Protein AF-A0A378XI48-F1 (afdb_monomer_lite)

Secondary structure (DSSP, 8-state):
-EEEEEE---TT-EETTEE-HHHHHHHHHHHHHHHHHHT--EEEEE--S-HHHHHTTHHHHHTTTEEE--S--S-GGGTEEEEE-TTS-EEEEEE------HHHH-PPPTT--HHHHHHHHHHHHHHHHHHHHHHHHHHHHTSSS---EEEEEES-BTT----TT-----SSTTS---B-GGGS-TT-SEEEEES-SS-EEGGG-TTEEE---SS--SGGGTTPPPEEEEEEE-GGGPEEEEEEEPP-SS------SSHHHHHHHHHHHHHHHTT-

pLDDT: mean 86.2, std 11.13, range [37.69, 97.94]

InterPro domains:
  IPR004593 Nuclease SbcCD subunit D [TIGR00619] (42-227)
  IPR029052 Metallo-dependent phosphatase-like [G3DSA:3.60.21.10] (1-43)
  IPR029052 Metallo-dependent phosphatase-like [G3DSA:3.60.21.10] (44-249)
  IPR029052 Metallo-dependent phosphatase-like [SSF56300] (1-265)
  IPR050535 DNA Repair and Maintenance Complex Component [PTHR30337] (42-270)

Radius of gyration: 20.3 Å; chains: 1; bounding box: 54×43×57 Å

Sequence (276 aa):
MKLLHTSDWHLGRSLYGKKQDEEHRKFLQWLLQTIKEQKIEVVVAGNHDSPSFINAPQVLLAALNVYVVGQSSGCVEDEVLQSKNAQNEVALIVCAVPYLRDRDIREAQVNESVEEKAKSMLQGIEHHYERIAAYAEHLNQQLPFPVPVIATGHLFAAGGTLLADDGVRDLYVGSLAHVSASIFPATFNYVALGHLHVPQKAAKLAHIRYCGLLIPIGFGEETQQKMVCIIEFEAEHQPIITEWPIPCFQKLARIRGNWDEMEEGLCNLKNKKAKV

Organism: NCBI:txid90244

Foldseek 3Di:
DKEWFDEDAVQQAAAVPHTCNVVSVVLVVVVVVCCVVVVHQAYEYADDDDQCVFVVCQVVCVVSNYHAGAEDPLDLVVQWDFDADPVRAGAEIEREEYEYDLVSQDDDDPPDDPQNSLVSVLVSLLVSLVVNLVVNVVVQVPHPHGHAYAYEYEDAAPPADAFVFQPQDPPDPPPRDRHHPVSHDPSHLAYRYERHQAWDAGVPDPRYTDQHYQARNGLRCQPPFHWMWMWDADPVRHIDTDTGTHDHPDHHDDFDDPPVSNVVVVVVVVVVVVVD

Structure (mmCIF, N/CA/C/O backbone):
data_AF-A0A378XI48-F1
#
_entry.id   AF-A0A378XI48-F1
#
loop_
_atom_site.group_PDB
_atom_site.id
_atom_site.type_symbol
_atom_site.label_atom_id
_atom_site.label_alt_id
_atom_site.label_comp_id
_atom_site.label_asym_id
_atom_site.label_entity_id
_atom_site.label_seq_id
_atom_site.pdbx_PDB_ins_code
_atom_site.Cartn_x
_atom_site.Cartn_y
_atom_site.Cartn_z
_atom_site.occupancy
_atom_site.B_iso_or_equiv
_atom_site.auth_seq_id
_atom_site.auth_comp_id
_atom_site.auth_asym_id
_atom_site.auth_atom_id
_atom_site.pdbx_PDB_model_num
ATOM 1 N N . M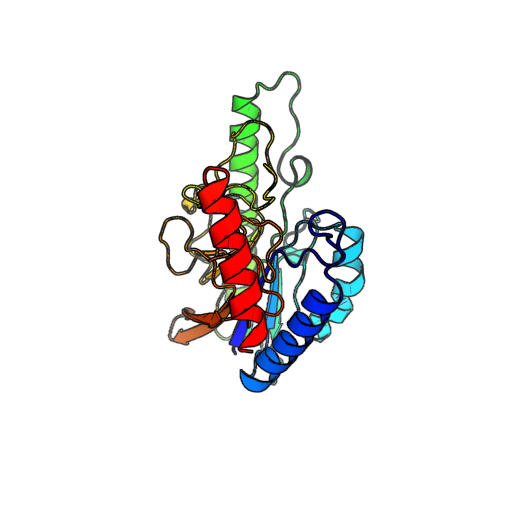ET A 1 1 ? -15.037 -9.021 5.809 1.00 86.81 1 MET A N 1
ATOM 2 C CA . MET A 1 1 ? -14.482 -7.865 5.082 1.00 86.81 1 MET A CA 1
ATOM 3 C C . MET A 1 1 ? -13.168 -8.276 4.438 1.00 86.81 1 MET A C 1
ATOM 5 O O . MET A 1 1 ? -12.373 -8.939 5.096 1.00 86.81 1 MET A O 1
ATOM 9 N N . LYS A 1 2 ? -12.952 -7.900 3.175 1.00 92.50 2 LYS A N 1
ATOM 10 C CA . LYS A 1 2 ? -11.679 -8.078 2.466 1.00 92.50 2 LYS A CA 1
ATOM 11 C C . LYS A 1 2 ? -11.096 -6.725 2.102 1.00 92.50 2 LYS A C 1
ATOM 13 O O . LYS A 1 2 ? -11.820 -5.860 1.605 1.00 92.50 2 LYS A O 1
ATOM 18 N N . LEU A 1 3 ? -9.796 -6.581 2.306 1.00 93.56 3 LEU A N 1
ATOM 19 C CA . LEU A 1 3 ? -9.050 -5.381 1.973 1.00 93.56 3 LEU A CA 1
ATOM 20 C C . LEU A 1 3 ? -8.115 -5.660 0.804 1.00 93.56 3 LEU A C 1
ATOM 22 O O . LEU A 1 3 ? -7.570 -6.757 0.690 1.00 93.56 3 LEU A O 1
ATOM 26 N N . LEU A 1 4 ? -7.886 -4.655 -0.031 1.00 94.25 4 LEU A N 1
ATOM 27 C CA . LEU A 1 4 ? -6.857 -4.680 -1.059 1.00 94.25 4 LEU A CA 1
ATOM 28 C C . LEU A 1 4 ? -5.827 -3.596 -0.759 1.00 94.25 4 LEU A C 1
ATOM 30 O O . LEU A 1 4 ? -6.142 -2.406 -0.735 1.00 94.25 4 LEU A O 1
ATOM 34 N N . HIS A 1 5 ? -4.587 -4.029 -0.556 1.00 93.25 5 HIS A N 1
ATOM 35 C CA . HIS A 1 5 ? -3.429 -3.163 -0.409 1.00 93.25 5 HIS A CA 1
ATOM 36 C C . HIS A 1 5 ? -2.669 -3.094 -1.738 1.00 93.25 5 HIS A C 1
ATOM 38 O O . HIS A 1 5 ? -2.198 -4.105 -2.272 1.00 93.25 5 HIS A O 1
ATOM 44 N N . THR A 1 6 ? -2.557 -1.870 -2.247 1.00 90.25 6 THR A N 1
ATOM 45 C CA . THR A 1 6 ? -1.783 -1.490 -3.426 1.00 90.25 6 THR A CA 1
ATOM 46 C C . THR A 1 6 ? -1.068 -0.155 -3.166 1.00 90.25 6 THR A C 1
ATOM 48 O O . THR A 1 6 ? -1.511 0.633 -2.336 1.00 90.25 6 THR A O 1
ATOM 51 N N . SER A 1 7 ? 0.039 0.130 -3.845 1.00 86.38 7 SER A N 1
ATOM 52 C CA . SER A 1 7 ? 0.780 1.387 -3.713 1.00 86.38 7 SER A CA 1
ATOM 53 C C . SER A 1 7 ? 1.526 1.699 -5.007 1.00 86.38 7 SER A C 1
ATOM 55 O O . SER A 1 7 ? 1.495 0.913 -5.955 1.00 86.38 7 SER A O 1
ATOM 57 N N . ASP A 1 8 ? 2.160 2.874 -5.061 1.00 83.31 8 ASP A N 1
ATOM 58 C CA . ASP A 1 8 ? 3.141 3.213 -6.101 1.00 83.31 8 ASP A CA 1
ATOM 59 C C . ASP A 1 8 ? 2.578 3.117 -7.533 1.00 83.31 8 ASP A C 1
ATOM 61 O O . ASP A 1 8 ? 3.180 2.553 -8.445 1.00 83.31 8 ASP A O 1
ATOM 65 N N . TRP A 1 9 ? 1.379 3.665 -7.758 1.00 85.31 9 TRP A N 1
ATOM 66 C CA . TRP A 1 9 ? 0.704 3.542 -9.056 1.00 85.31 9 TRP A CA 1
ATOM 67 C C . TRP A 1 9 ? 1.441 4.280 -10.175 1.00 85.31 9 TRP A C 1
ATOM 69 O O . TRP A 1 9 ? 1.391 3.840 -11.319 1.00 85.31 9 TRP A O 1
ATOM 79 N N . HIS A 1 10 ? 2.098 5.402 -9.853 1.00 81.69 10 HIS A N 1
ATOM 80 C CA . HIS A 1 10 ? 2.844 6.239 -10.799 1.00 81.69 10 HIS A CA 1
ATOM 81 C C . HIS A 1 10 ? 2.073 6.563 -12.091 1.00 81.69 10 HIS A C 1
ATOM 83 O O . HIS A 1 10 ? 2.642 6.582 -13.189 1.00 81.69 10 HIS A O 1
ATOM 89 N N . LEU A 1 11 ? 0.776 6.858 -11.957 1.00 83.19 11 LEU A N 1
ATOM 90 C CA . LEU A 1 11 ? -0.079 7.192 -13.093 1.00 83.19 11 LEU A CA 1
ATOM 91 C C . LEU A 1 11 ? 0.527 8.347 -13.904 1.00 83.19 11 LEU A C 1
ATOM 93 O O . LEU A 1 11 ? 0.954 9.364 -13.360 1.00 83.19 11 LEU A O 1
ATOM 97 N N . GLY A 1 12 ? 0.565 8.184 -15.226 1.00 82.56 12 GLY A N 1
ATOM 98 C CA . GLY A 1 12 ? 1.138 9.172 -16.145 1.00 82.56 12 GLY A CA 1
ATOM 99 C C . GLY A 1 12 ? 2.669 9.146 -16.256 1.00 82.56 12 GLY A C 1
ATOM 100 O O . GLY A 1 12 ? 3.233 9.902 -17.054 1.00 82.56 12 GLY A O 1
ATOM 101 N N . ARG A 1 13 ? 3.369 8.268 -15.523 1.00 83.06 13 ARG A N 1
ATOM 102 C CA . ARG A 1 13 ? 4.814 8.075 -15.701 1.00 83.06 13 ARG A CA 1
ATOM 103 C C . ARG A 1 13 ? 5.120 7.492 -17.081 1.00 83.06 13 ARG A C 1
ATOM 105 O O . ARG A 1 13 ? 4.428 6.612 -17.588 1.00 83.06 13 ARG A O 1
ATOM 112 N N . SER A 1 14 ? 6.207 7.976 -17.677 1.00 86.12 14 SER A N 1
ATOM 113 C CA . SER A 1 14 ? 6.755 7.443 -18.926 1.00 86.12 14 SER A CA 1
ATOM 114 C C . SER A 1 14 ? 7.948 6.521 -18.659 1.00 86.12 14 SER A C 1
ATOM 116 O O . SER A 1 14 ? 8.759 6.797 -17.776 1.00 86.12 14 SER A O 1
ATOM 118 N N . LEU A 1 15 ? 8.081 5.461 -19.456 1.00 88.75 15 LEU A N 1
ATOM 119 C CA . LEU A 1 15 ? 9.223 4.546 -19.487 1.00 88.75 15 LEU A CA 1
ATOM 120 C C . LEU A 1 15 ? 10.119 4.916 -20.677 1.00 88.75 15 LEU A C 1
ATOM 122 O O . LEU A 1 15 ? 9.730 4.716 -21.825 1.00 88.75 15 LEU A O 1
ATOM 126 N N . TYR A 1 16 ? 11.285 5.520 -20.422 1.00 88.00 16 TYR A N 1
ATOM 127 C CA . TYR A 1 16 ? 12.216 6.024 -21.456 1.00 88.00 16 TYR A CA 1
ATOM 128 C C . TYR A 1 16 ? 11.525 6.836 -22.571 1.00 88.00 16 TYR A C 1
ATOM 130 O O . TYR A 1 16 ? 11.715 6.602 -23.764 1.00 88.00 16 TYR A O 1
ATOM 138 N N . GLY A 1 17 ? 10.664 7.779 -22.177 1.00 88.81 17 GLY A N 1
ATOM 139 C CA . GLY A 1 17 ? 9.921 8.643 -23.104 1.00 88.81 17 GLY A CA 1
ATOM 140 C C . GLY A 1 17 ? 8.696 7.995 -23.763 1.00 88.81 17 GLY A C 1
ATOM 141 O O . GLY A 1 17 ? 7.996 8.662 -24.524 1.00 88.81 17 GLY A O 1
ATOM 142 N N . LYS A 1 18 ? 8.391 6.724 -23.473 1.00 90.44 18 LYS A N 1
ATOM 143 C CA . LYS A 1 18 ? 7.137 6.074 -23.874 1.00 90.44 18 LYS A CA 1
ATOM 144 C C . LYS A 1 18 ? 6.097 6.216 -22.771 1.00 90.44 18 LYS A C 1
ATOM 146 O O . LYS A 1 18 ? 6.354 5.849 -21.628 1.00 90.44 18 LYS A O 1
ATOM 151 N N . LYS A 1 19 ? 4.922 6.739 -23.119 1.00 92.00 19 LYS A N 1
ATOM 152 C CA . LYS A 1 19 ? 3.770 6.756 -22.213 1.00 92.00 19 LYS A CA 1
ATOM 153 C C . LYS A 1 19 ? 3.314 5.329 -21.918 1.00 92.00 19 LYS A C 1
ATOM 155 O O . LYS A 1 19 ? 3.388 4.487 -22.809 1.00 92.00 19 LYS A O 1
ATOM 160 N N . GLN A 1 20 ? 2.817 5.105 -20.705 1.00 90.88 20 GLN A N 1
ATOM 161 C CA . GLN A 1 20 ? 2.287 3.814 -20.251 1.00 90.88 20 GLN A CA 1
ATOM 162 C C . GLN A 1 20 ? 0.759 3.850 -20.047 1.00 90.88 20 GLN A C 1
ATOM 164 O O . GLN A 1 20 ? 0.212 3.181 -19.173 1.00 90.88 20 GLN A O 1
ATOM 169 N N . ASP A 1 21 ? 0.051 4.722 -20.771 1.00 91.38 21 ASP A N 1
ATOM 170 C CA . ASP A 1 21 ? -1.375 4.996 -20.532 1.00 91.38 21 ASP A CA 1
ATOM 171 C C . ASP A 1 21 ? -2.244 3.742 -20.756 1.00 91.38 21 ASP A C 1
ATOM 173 O O . ASP A 1 21 ? -3.188 3.489 -20.007 1.00 91.38 21 ASP A O 1
ATOM 177 N N . GLU A 1 22 ? -1.899 2.917 -21.750 1.00 92.62 22 GLU A N 1
ATOM 178 C CA . GLU A 1 22 ? -2.622 1.680 -22.063 1.00 92.62 22 GLU A CA 1
ATOM 179 C C . GLU A 1 22 ? -2.381 0.581 -21.023 1.00 92.62 22 GLU A C 1
ATOM 181 O O . GLU A 1 22 ? -3.310 -0.140 -20.655 1.00 92.62 22 GLU A O 1
ATOM 186 N N . GLU A 1 23 ? -1.155 0.458 -20.519 1.00 92.31 23 GLU A N 1
ATOM 187 C CA . GLU A 1 23 ? -0.789 -0.448 -19.435 1.00 92.31 23 GLU A CA 1
ATOM 188 C C . GLU A 1 23 ? -1.532 -0.077 -18.151 1.00 92.31 23 GLU A C 1
ATOM 190 O O . GLU A 1 23 ? -2.165 -0.944 -17.546 1.00 92.31 23 GLU A O 1
ATOM 195 N N . HIS A 1 24 ? -1.549 1.210 -17.788 1.00 91.12 24 HIS A N 1
ATOM 196 C CA . HIS A 1 24 ? -2.337 1.708 -16.660 1.00 91.12 24 HIS A CA 1
ATOM 197 C C . HIS A 1 24 ? -3.831 1.428 -16.845 1.00 91.12 24 HIS A C 1
ATOM 199 O O . HIS A 1 24 ? -4.487 0.953 -15.921 1.00 91.12 24 HIS A O 1
ATOM 205 N N . ARG A 1 25 ? -4.388 1.674 -18.038 1.00 93.38 25 ARG A N 1
ATOM 206 C CA . ARG A 1 25 ? -5.808 1.417 -18.320 1.00 93.38 25 ARG A CA 1
ATOM 207 C C . ARG A 1 25 ? -6.159 -0.062 -18.147 1.00 93.38 25 ARG A C 1
ATOM 209 O O . ARG A 1 25 ? -7.164 -0.375 -17.510 1.00 93.38 25 ARG A O 1
ATOM 216 N N . LYS A 1 26 ? -5.345 -0.971 -18.695 1.00 94.38 26 LYS A N 1
ATOM 217 C CA . LYS A 1 26 ? -5.533 -2.423 -18.540 1.00 94.38 26 LYS A CA 1
ATOM 218 C C . LYS A 1 26 ? -5.399 -2.854 -17.081 1.00 94.38 26 LYS A C 1
ATOM 220 O O . LYS A 1 26 ? -6.219 -3.639 -16.610 1.00 94.38 26 LYS A O 1
ATOM 225 N N . PHE A 1 27 ? -4.425 -2.298 -16.361 1.00 92.75 27 PHE A N 1
ATOM 226 C CA . PHE A 1 27 ? -4.263 -2.532 -14.931 1.00 92.75 27 PHE A CA 1
ATOM 227 C C . PHE A 1 27 ? -5.500 -2.097 -14.139 1.00 92.75 27 PHE A C 1
ATOM 229 O O . PHE A 1 27 ? -6.042 -2.898 -13.387 1.00 92.75 27 PHE A O 1
ATOM 236 N N . LEU A 1 28 ? -5.999 -0.875 -14.337 1.00 92.44 28 LEU A N 1
ATOM 237 C CA . LEU A 1 28 ? -7.169 -0.366 -13.615 1.00 92.44 28 LEU A CA 1
ATOM 238 C C . LEU A 1 28 ? -8.436 -1.176 -13.927 1.00 92.44 28 LEU A C 1
ATOM 240 O O . LEU A 1 28 ? -9.245 -1.425 -13.035 1.00 92.44 28 LEU A O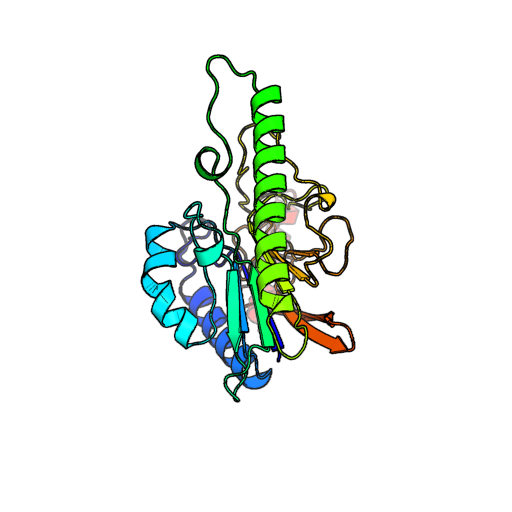 1
ATOM 244 N N . GLN A 1 29 ? -8.596 -1.639 -15.172 1.00 95.12 29 GLN A N 1
ATOM 245 C CA . GLN A 1 29 ? -9.677 -2.559 -15.546 1.00 95.12 29 GLN A CA 1
ATOM 246 C C . GLN A 1 29 ? -9.562 -3.899 -14.813 1.00 95.12 29 GLN A C 1
ATOM 248 O O . GLN A 1 29 ? -10.551 -4.386 -14.265 1.00 95.12 29 GLN A O 1
ATOM 253 N N . TRP A 1 30 ? -8.360 -4.475 -14.767 1.00 95.75 30 TRP A N 1
ATOM 254 C CA . TRP A 1 30 ? -8.099 -5.701 -14.020 1.00 95.75 30 TRP A CA 1
ATOM 255 C C . TRP A 1 30 ? -8.307 -5.518 -12.511 1.00 95.75 30 TRP A C 1
ATOM 257 O O . TRP A 1 30 ? -8.892 -6.389 -11.870 1.00 95.75 30 TRP A O 1
ATOM 267 N N . LEU A 1 31 ? -7.883 -4.386 -11.945 1.00 93.31 31 LEU A N 1
ATOM 268 C CA . LEU A 1 31 ? -8.040 -4.078 -10.527 1.00 93.31 31 LEU A CA 1
ATOM 269 C C . LEU A 1 31 ? -9.522 -3.974 -10.169 1.00 93.31 31 LEU A C 1
ATOM 271 O O . LEU A 1 31 ? -9.963 -4.589 -9.204 1.00 93.31 31 LEU A O 1
ATOM 275 N N . LEU A 1 32 ? -10.310 -3.262 -10.980 1.00 93.38 32 LEU A N 1
ATOM 276 C CA . LEU A 1 32 ? -11.759 -3.172 -10.809 1.00 93.38 32 LEU A CA 1
ATOM 277 C C . LEU A 1 32 ? -12.424 -4.552 -10.869 1.00 93.38 32 LEU A C 1
ATOM 279 O O . LEU A 1 32 ? -13.302 -4.848 -10.059 1.00 93.38 32 LEU A O 1
ATOM 283 N N . GLN A 1 33 ? -12.018 -5.392 -11.824 1.00 96.00 33 GLN A N 1
ATOM 284 C CA . GLN A 1 33 ? -12.540 -6.750 -11.938 1.00 96.00 33 GLN A CA 1
ATOM 285 C C . GLN A 1 33 ? -12.164 -7.590 -10.713 1.00 96.00 33 GLN A C 1
ATOM 287 O O . GLN A 1 33 ? -13.030 -8.235 -10.131 1.00 96.00 33 GLN A O 1
ATOM 292 N N . THR A 1 34 ? -10.913 -7.498 -10.258 1.00 95.12 34 THR A N 1
ATOM 293 C CA . THR A 1 34 ? -10.417 -8.173 -9.053 1.00 95.12 34 THR A CA 1
ATOM 294 C C . THR A 1 34 ? -11.193 -7.735 -7.813 1.00 95.12 34 THR A C 1
ATOM 296 O O . THR A 1 34 ? -11.643 -8.584 -7.052 1.00 95.12 34 THR A O 1
ATOM 299 N N . ILE A 1 35 ? -11.423 -6.430 -7.630 1.00 93.94 35 ILE A N 1
ATOM 300 C CA . ILE A 1 35 ? -12.224 -5.880 -6.524 1.00 93.94 35 ILE A CA 1
ATOM 301 C C . ILE A 1 35 ? -13.624 -6.504 -6.508 1.00 93.94 35 ILE A C 1
ATOM 303 O O . ILE A 1 35 ? -14.091 -6.945 -5.458 1.00 93.94 35 ILE A O 1
ATOM 307 N N . LYS A 1 36 ? -14.276 -6.599 -7.673 1.00 93.50 36 LYS A N 1
ATOM 308 C CA . LYS A 1 36 ? -15.615 -7.191 -7.805 1.00 93.50 36 LYS A CA 1
ATOM 309 C C . LYS A 1 36 ? -15.622 -8.696 -7.544 1.00 93.50 36 LYS A C 1
ATOM 311 O O . LYS A 1 36 ? -16.437 -9.173 -6.760 1.00 93.50 36 LYS A O 1
ATOM 316 N N . GLU A 1 37 ? -14.731 -9.442 -8.191 1.00 95.12 37 GLU A N 1
ATOM 317 C CA . GLU A 1 37 ? -14.663 -10.906 -8.099 1.00 95.12 37 GLU A CA 1
ATOM 318 C C . GLU A 1 37 ? -14.272 -11.373 -6.699 1.00 95.12 37 GLU A C 1
ATOM 320 O O . GLU A 1 37 ? -14.872 -12.303 -6.158 1.00 95.12 37 GLU A O 1
ATOM 325 N N . GLN A 1 38 ? -13.298 -10.694 -6.093 1.00 95.06 38 GLN A N 1
ATOM 326 C CA . GLN A 1 38 ? -12.814 -11.011 -4.756 1.00 95.06 38 GLN A CA 1
ATOM 327 C C . GLN A 1 38 ? -13.688 -10.413 -3.655 1.00 95.06 38 GLN A C 1
ATOM 329 O O . GLN A 1 38 ? -13.468 -10.751 -2.496 1.00 95.06 38 GLN A O 1
ATOM 334 N N . LYS A 1 39 ? -14.703 -9.603 -4.000 1.00 92.06 39 LYS A N 1
ATOM 335 C CA . LYS A 1 39 ? -15.607 -8.920 -3.059 1.00 92.06 39 LYS A CA 1
ATOM 336 C C . LYS A 1 39 ? -14.835 -8.063 -2.051 1.00 92.06 39 LYS A C 1
ATOM 338 O O . LYS A 1 39 ? -15.028 -8.174 -0.843 1.00 92.06 39 LYS A O 1
ATOM 343 N N . ILE A 1 40 ? -13.912 -7.253 -2.566 1.00 92.31 40 ILE A N 1
ATOM 344 C CA . ILE A 1 40 ? -13.133 -6.309 -1.765 1.00 92.31 40 ILE A CA 1
ATOM 345 C C . ILE A 1 40 ? -14.049 -5.171 -1.317 1.00 92.31 40 ILE A C 1
ATOM 347 O O . ILE A 1 40 ? -14.746 -4.571 -2.134 1.00 92.31 40 ILE A O 1
ATOM 351 N N . GLU A 1 41 ? -14.021 -4.875 -0.023 1.00 87.69 41 GLU A N 1
ATOM 352 C CA . GLU A 1 41 ? -14.814 -3.809 0.595 1.00 87.69 41 GLU A CA 1
ATOM 353 C C . GLU A 1 41 ? -13.981 -2.557 0.864 1.00 87.69 41 GLU A C 1
ATOM 355 O O . GLU A 1 41 ? -14.553 -1.478 0.917 1.00 87.69 41 GLU A O 1
ATOM 360 N N . VAL A 1 42 ? -12.657 -2.692 1.018 1.00 85.56 42 VAL A N 1
ATOM 361 C CA . VAL A 1 42 ? -11.754 -1.589 1.371 1.00 85.56 42 VAL A CA 1
ATOM 362 C C . VAL A 1 42 ? -10.520 -1.590 0.474 1.00 85.56 42 VAL A C 1
ATOM 364 O O . VAL A 1 42 ? -9.851 -2.616 0.338 1.00 85.56 42 VAL A O 1
ATOM 367 N N . VAL A 1 43 ? -10.181 -0.438 -0.106 1.00 84.25 43 VAL A N 1
ATOM 368 C CA . VAL A 1 43 ? -8.936 -0.250 -0.870 1.00 84.25 43 VAL A CA 1
ATOM 369 C C . VAL A 1 43 ? -8.066 0.784 -0.180 1.00 84.25 43 VAL A C 1
ATOM 371 O O . VAL A 1 43 ? -8.530 1.873 0.157 1.00 84.25 43 VAL A O 1
ATOM 374 N N . VAL A 1 44 ? -6.795 0.440 -0.007 1.00 80.38 44 VAL A N 1
ATOM 375 C CA . VAL A 1 44 ? -5.810 1.285 0.660 1.00 80.38 44 VAL A CA 1
ATOM 376 C C . VAL A 1 44 ? -4.677 1.582 -0.307 1.00 80.38 44 VAL A C 1
ATOM 378 O O . VAL A 1 44 ? -4.095 0.652 -0.873 1.00 80.38 44 VAL A O 1
ATOM 381 N N . ALA A 1 45 ? -4.374 2.869 -0.481 1.00 71.31 45 ALA A N 1
ATOM 382 C CA . ALA A 1 45 ? -3.281 3.334 -1.322 1.00 71.31 45 ALA A CA 1
ATOM 383 C C . ALA A 1 45 ? -2.257 4.134 -0.508 1.00 71.31 45 ALA A C 1
ATOM 385 O O . ALA A 1 45 ? -2.588 5.160 0.083 1.00 71.31 45 ALA A O 1
ATOM 386 N N . GLY A 1 46 ? -1.000 3.681 -0.518 1.00 65.44 46 GLY A N 1
ATOM 387 C CA . GLY A 1 46 ? 0.138 4.473 -0.045 1.00 65.44 46 GLY A CA 1
ATOM 388 C C . GLY A 1 46 ? 0.646 5.377 -1.167 1.00 65.44 46 GLY A C 1
ATOM 389 O O . GLY A 1 46 ? 0.881 4.889 -2.276 1.00 65.44 46 GLY A O 1
ATOM 390 N N . ASN A 1 47 ? 0.823 6.677 -0.913 1.00 63.41 47 ASN A N 1
ATOM 391 C CA . ASN A 1 47 ? 1.192 7.629 -1.960 1.00 63.41 47 ASN A CA 1
ATOM 392 C C . ASN A 1 47 ? 2.498 8.397 -1.684 1.00 63.41 47 ASN A C 1
ATOM 394 O O . ASN A 1 47 ? 2.912 8.620 -0.550 1.00 63.41 47 ASN A O 1
ATOM 398 N N . HIS A 1 48 ? 3.122 8.825 -2.778 1.00 62.81 48 HIS A N 1
ATOM 399 C CA . HIS A 1 48 ? 4.210 9.808 -2.809 1.00 62.81 48 HIS A CA 1
ATOM 400 C C . HIS A 1 48 ? 3.913 10.936 -3.814 1.00 62.81 48 HIS A C 1
ATOM 402 O O . HIS A 1 48 ? 4.703 11.865 -3.997 1.00 62.81 48 HIS A O 1
ATOM 408 N N . ASP A 1 49 ? 2.776 10.864 -4.511 1.00 64.88 49 ASP A N 1
ATOM 409 C CA . ASP A 1 49 ? 2.391 11.881 -5.482 1.00 64.88 49 ASP A CA 1
ATOM 410 C C . ASP A 1 49 ? 1.935 13.171 -4.783 1.00 64.88 49 ASP A C 1
ATOM 412 O O . ASP A 1 49 ? 1.823 13.253 -3.559 1.00 64.88 49 ASP A O 1
ATOM 416 N N . SER A 1 50 ? 1.688 14.217 -5.575 1.00 67.75 50 SER A N 1
ATOM 417 C CA . SER A 1 50 ? 1.301 15.531 -5.057 1.00 67.75 50 SER A CA 1
ATOM 418 C C . SER A 1 50 ? 0.118 15.426 -4.077 1.00 67.75 50 SER A C 1
ATOM 420 O O . SER A 1 50 ? -0.972 15.025 -4.503 1.00 67.75 50 SER A O 1
ATOM 422 N N . PRO A 1 51 ? 0.265 15.858 -2.807 1.00 71.69 51 PRO A N 1
ATOM 423 C CA . PRO A 1 51 ? -0.812 15.779 -1.822 1.00 71.69 51 PRO A CA 1
ATOM 424 C C . PRO A 1 51 ? -2.071 16.490 -2.275 1.00 71.69 51 PRO A C 1
ATOM 426 O O . PRO A 1 51 ? -3.169 16.002 -2.063 1.00 71.69 51 PRO A O 1
ATOM 429 N N . SER A 1 52 ? -1.919 17.633 -2.946 1.00 70.12 52 SER A N 1
ATOM 430 C CA . SER A 1 52 ? -3.048 18.414 -3.447 1.00 70.12 52 SER A CA 1
ATOM 431 C C . SER A 1 52 ? -3.872 17.660 -4.489 1.00 70.12 52 SER A C 1
ATOM 433 O O . SER A 1 52 ? -5.074 17.877 -4.580 1.00 70.12 52 SER A O 1
ATOM 435 N N . PHE A 1 53 ? -3.248 16.766 -5.261 1.00 74.19 53 PHE A N 1
ATOM 436 C CA . PHE A 1 53 ? -3.937 15.983 -6.283 1.00 74.19 53 PHE A CA 1
ATOM 437 C C . PHE A 1 53 ? -4.674 14.793 -5.668 1.00 74.19 53 PHE A C 1
ATOM 439 O O . PHE A 1 53 ? -5.795 14.489 -6.064 1.00 74.19 53 PHE A O 1
ATOM 446 N N . ILE A 1 54 ? -4.059 14.150 -4.674 1.00 72.69 54 ILE A N 1
ATOM 447 C CA . ILE A 1 54 ? -4.608 12.949 -4.044 1.00 72.69 54 ILE A CA 1
ATOM 448 C C . ILE A 1 54 ? -5.613 13.263 -2.928 1.00 72.69 54 ILE A C 1
ATOM 450 O O . ILE A 1 54 ? -6.610 12.557 -2.804 1.00 72.69 54 ILE A O 1
ATOM 454 N N . ASN A 1 55 ? -5.419 14.346 -2.172 1.00 76.00 55 ASN A N 1
ATOM 455 C CA . ASN A 1 55 ? -6.359 14.753 -1.125 1.00 76.00 55 ASN A CA 1
ATOM 456 C C . ASN A 1 55 ? -7.637 15.369 -1.713 1.00 76.00 55 ASN A C 1
ATOM 458 O O . ASN A 1 55 ? -8.691 15.301 -1.089 1.00 76.00 55 ASN A O 1
ATOM 462 N N . ALA A 1 56 ? -7.585 15.957 -2.916 1.00 80.75 56 ALA A N 1
ATOM 463 C CA . ALA A 1 56 ? -8.747 16.599 -3.535 1.00 80.75 56 ALA A CA 1
ATOM 464 C C . ALA A 1 56 ? -9.986 15.677 -3.651 1.00 80.75 56 ALA A C 1
ATOM 466 O O . ALA A 1 56 ? -11.075 16.111 -3.273 1.00 80.75 56 ALA A O 1
ATOM 467 N N . PRO A 1 57 ? -9.874 14.415 -4.118 1.00 81.62 57 PRO A N 1
ATOM 468 C CA . PRO A 1 57 ? -11.005 13.489 -4.173 1.00 81.62 57 PRO A CA 1
ATOM 469 C C . PRO A 1 57 ? -11.247 12.686 -2.881 1.00 81.62 57 PRO A C 1
ATOM 471 O O . PRO A 1 57 ? -12.096 11.798 -2.904 1.00 81.62 57 PRO A O 1
ATOM 474 N N . GLN A 1 58 ? -10.552 12.952 -1.766 1.00 77.94 58 GLN A N 1
ATOM 475 C CA . GLN A 1 58 ? -10.580 12.073 -0.582 1.00 77.94 58 GLN A CA 1
ATOM 476 C C . GLN A 1 58 ? -11.996 11.815 -0.042 1.00 77.94 58 GLN A C 1
ATOM 478 O O . GLN A 1 58 ? -12.340 10.681 0.274 1.00 77.94 58 GLN A O 1
ATOM 483 N N . VAL A 1 59 ? -12.852 12.845 -0.015 1.00 79.75 59 VAL A N 1
ATOM 484 C CA . VAL A 1 59 ? -14.238 12.740 0.475 1.00 79.75 59 VAL A CA 1
ATOM 485 C C . VAL A 1 59 ? -15.074 11.826 -0.426 1.00 79.75 59 VAL A C 1
ATOM 487 O O . VAL A 1 59 ? -15.879 11.035 0.060 1.00 79.75 59 VAL A O 1
ATOM 490 N N . LEU A 1 60 ? -14.858 11.901 -1.743 1.00 84.38 60 LEU A N 1
ATOM 491 C CA . LEU A 1 60 ? -15.534 11.047 -2.718 1.00 84.38 60 LEU A CA 1
ATOM 492 C C . LEU A 1 60 ? -15.050 9.595 -2.616 1.00 84.38 60 LEU A C 1
ATOM 494 O O . LEU A 1 60 ? -15.862 8.676 -2.663 1.00 84.38 60 LEU A O 1
ATOM 498 N N . LEU A 1 61 ? -13.739 9.390 -2.475 1.00 84.38 61 LEU A N 1
ATOM 499 C CA . LEU A 1 61 ? -13.137 8.062 -2.357 1.00 84.38 61 LEU A CA 1
ATOM 500 C C . LEU A 1 61 ? -13.561 7.367 -1.057 1.00 84.38 61 LEU A C 1
ATOM 502 O O . LEU A 1 61 ? -13.939 6.196 -1.094 1.00 84.38 61 LEU A O 1
ATOM 506 N N . ALA A 1 62 ? -13.614 8.099 0.058 1.00 79.00 62 ALA A N 1
ATOM 507 C CA . ALA A 1 62 ? -14.075 7.574 1.340 1.00 79.00 62 ALA A CA 1
ATOM 508 C C . ALA A 1 62 ? -15.528 7.072 1.280 1.00 79.00 62 ALA A C 1
ATOM 510 O O . ALA A 1 62 ? -15.834 6.026 1.847 1.00 79.00 62 ALA A O 1
ATOM 511 N N . ALA A 1 63 ? -16.409 7.748 0.532 1.00 80.50 63 ALA A N 1
ATOM 512 C CA . ALA A 1 63 ? -17.781 7.281 0.303 1.00 80.50 63 ALA A CA 1
ATOM 513 C C . ALA A 1 63 ? -17.859 5.957 -0.488 1.00 80.50 63 ALA A C 1
ATOM 515 O O . ALA A 1 63 ? -18.898 5.299 -0.494 1.00 80.50 63 ALA A O 1
ATOM 516 N N . LEU A 1 64 ? -16.767 5.562 -1.149 1.00 83.06 64 LEU A N 1
ATOM 517 C CA . LEU A 1 64 ? -16.608 4.305 -1.882 1.00 83.06 64 LEU A CA 1
ATOM 518 C C . LEU A 1 64 ? -15.722 3.297 -1.128 1.00 83.06 64 LEU A C 1
ATOM 520 O O . LEU A 1 64 ? -15.282 2.320 -1.731 1.00 83.06 64 LEU A O 1
ATOM 524 N N . ASN A 1 65 ? -15.441 3.537 0.161 1.00 82.94 65 ASN A N 1
ATOM 525 C CA . ASN A 1 65 ? -14.502 2.763 0.984 1.00 82.94 65 ASN A CA 1
ATOM 526 C C . ASN A 1 65 ? -13.086 2.662 0.378 1.00 82.94 65 ASN A C 1
ATOM 528 O O . ASN A 1 65 ? -12.369 1.672 0.549 1.00 82.94 65 ASN A O 1
ATOM 532 N N . VAL A 1 66 ? -12.675 3.703 -0.345 1.00 84.06 66 VAL A N 1
ATOM 533 C CA . VAL A 1 66 ? -11.312 3.873 -0.846 1.00 84.06 66 VAL A CA 1
ATOM 534 C C . VAL A 1 66 ? -10.634 4.936 0.005 1.00 84.06 66 VAL A C 1
ATOM 536 O O . VAL A 1 66 ? -11.070 6.085 0.043 1.00 84.06 66 VAL A O 1
ATOM 539 N N . TYR A 1 67 ? -9.555 4.562 0.682 1.00 80.06 67 TYR A N 1
ATOM 540 C CA . TYR A 1 67 ? -8.852 5.451 1.598 1.00 80.06 67 TYR A CA 1
ATOM 541 C C . TYR A 1 67 ? -7.508 5.851 1.018 1.00 80.06 67 TYR A C 1
ATOM 543 O O . TYR A 1 67 ? -6.672 5.005 0.686 1.00 80.06 67 TYR A O 1
ATOM 551 N N . VAL A 1 68 ? -7.322 7.163 0.895 1.00 77.81 68 VAL A N 1
ATOM 552 C CA . VAL A 1 68 ? -6.081 7.754 0.417 1.00 77.81 68 VAL A CA 1
ATOM 553 C C . VAL A 1 68 ? -5.800 9.013 1.219 1.00 77.81 68 VAL A C 1
ATOM 555 O O . VAL A 1 68 ? -6.663 9.881 1.328 1.00 77.81 68 VAL A O 1
ATOM 558 N N . VAL A 1 69 ? -4.588 9.109 1.749 1.00 79.94 69 VAL A N 1
ATOM 559 C CA . VAL A 1 69 ? -4.086 10.294 2.442 1.00 79.94 69 VAL A CA 1
ATOM 560 C C . VAL A 1 69 ? -2.772 10.668 1.788 1.00 79.94 69 VAL A C 1
ATOM 562 O O . VAL A 1 69 ? -1.926 9.809 1.563 1.00 79.94 69 VAL A O 1
ATOM 565 N N . GLY A 1 70 ? -2.627 11.940 1.424 1.00 79.38 70 GLY A N 1
ATOM 566 C CA . GLY A 1 70 ? -1.469 12.443 0.696 1.00 79.38 70 GLY A CA 1
ATOM 567 C C . GLY A 1 70 ? -0.560 13.392 1.444 1.00 79.38 70 GLY A C 1
ATOM 568 O O . GLY A 1 70 ? 0.530 13.681 0.958 1.00 79.38 70 GLY A O 1
ATOM 569 N N . GLN A 1 71 ? -0.975 13.883 2.604 1.00 83.81 71 GLN A N 1
ATOM 570 C CA . GLN A 1 71 ? -0.114 14.650 3.493 1.00 83.81 71 GLN A CA 1
ATOM 571 C C . GLN A 1 71 ? -0.693 14.626 4.901 1.00 83.81 71 GLN A C 1
ATOM 573 O O . GLN A 1 71 ? -1.911 14.679 5.054 1.00 83.81 71 GLN A O 1
ATOM 578 N N . SER A 1 72 ? 0.198 14.609 5.892 1.00 84.94 72 SER A N 1
ATOM 579 C CA . SER A 1 72 ? -0.186 14.762 7.286 1.00 84.94 72 SER A CA 1
ATOM 580 C C . SER A 1 72 ? -0.681 16.179 7.567 1.00 84.94 72 SER A C 1
ATOM 582 O O . SER A 1 72 ? -0.026 17.162 7.202 1.00 84.94 72 SER A O 1
ATOM 584 N N . SER A 1 73 ? -1.845 16.294 8.206 1.00 79.94 73 SER A N 1
ATOM 585 C CA . SER A 1 73 ? -2.392 17.579 8.659 1.00 79.94 73 SER A CA 1
ATOM 586 C C . SER A 1 73 ? -1.858 17.995 10.036 1.00 79.94 73 SER A C 1
ATOM 588 O O . SER A 1 73 ? -2.110 19.116 10.474 1.00 79.94 73 SER A O 1
ATOM 590 N N . GLY A 1 74 ? -1.126 17.106 10.722 1.00 81.44 74 GLY A N 1
ATOM 591 C CA . GLY A 1 74 ? -0.739 17.248 12.129 1.00 81.44 74 GLY A CA 1
ATOM 592 C C . GLY A 1 74 ? -1.843 16.859 13.128 1.00 81.44 74 GLY A C 1
ATOM 593 O O . GLY A 1 74 ? -1.559 16.727 14.325 1.00 81.44 74 GLY A O 1
ATOM 594 N N . CYS A 1 75 ? -3.070 16.635 12.645 1.00 87.31 75 CYS A N 1
ATOM 595 C CA . CYS A 1 75 ? -4.229 16.188 13.414 1.00 87.31 75 CYS A CA 1
ATOM 596 C C . CYS A 1 75 ? -4.423 14.678 13.202 1.00 87.31 75 CYS A C 1
ATOM 598 O O . CYS A 1 75 ? -4.616 14.239 12.071 1.00 87.31 75 CYS A O 1
ATOM 600 N N . VAL A 1 76 ? -4.385 13.881 14.274 1.00 90.06 76 VAL A N 1
ATOM 601 C CA . VAL A 1 76 ? -4.482 12.407 14.169 1.00 90.06 76 VAL A CA 1
ATOM 602 C C . VAL A 1 76 ? -5.871 11.953 13.716 1.00 90.06 76 VAL A C 1
ATOM 604 O O . VAL A 1 76 ? -6.026 10.910 13.091 1.00 90.06 76 VAL A O 1
ATOM 607 N N . GLU A 1 77 ? -6.885 12.763 13.994 1.00 90.38 77 GLU A N 1
ATOM 608 C CA . GLU A 1 77 ? -8.282 12.558 13.631 1.00 90.38 77 GLU A CA 1
ATOM 609 C C . GLU A 1 77 ? -8.498 12.555 12.114 1.00 90.38 77 GLU A C 1
ATOM 611 O O . GLU A 1 77 ? -9.379 11.853 11.621 1.00 90.38 77 GLU A O 1
ATOM 616 N N . ASP A 1 78 ? -7.678 13.299 11.369 1.00 87.00 78 ASP A N 1
ATOM 617 C CA . ASP A 1 78 ? -7.741 13.332 9.904 1.00 87.00 78 ASP A CA 1
ATOM 618 C C . ASP A 1 78 ? -7.086 12.092 9.270 1.00 87.00 78 ASP A C 1
ATOM 620 O O . ASP A 1 78 ? -7.304 11.796 8.094 1.00 87.00 78 ASP A O 1
ATOM 624 N N . GLU A 1 79 ? -6.274 11.370 10.044 1.00 90.25 79 GLU A N 1
ATOM 625 C CA . GLU A 1 79 ? -5.466 10.236 9.592 1.00 90.25 79 GLU A CA 1
ATOM 626 C C . GLU A 1 79 ? -6.036 8.896 10.066 1.00 90.25 79 GLU A C 1
ATOM 628 O O . GLU A 1 79 ? -5.693 7.858 9.506 1.00 90.25 79 GLU A O 1
ATOM 633 N N . VAL A 1 80 ? -6.923 8.885 11.063 1.00 93.12 80 VAL A N 1
ATOM 634 C CA . VAL A 1 80 ? -7.541 7.661 11.584 1.00 93.12 80 VAL A CA 1
ATOM 635 C C . VAL A 1 80 ? -9.004 7.579 11.171 1.00 93.12 80 VAL A C 1
ATOM 637 O O . VAL A 1 80 ? -9.868 8.307 11.652 1.00 93.12 80 VAL A O 1
ATOM 640 N N . LEU A 1 81 ? -9.289 6.635 10.279 1.00 90.19 81 LEU A N 1
ATOM 641 C CA . LEU A 1 81 ? -10.581 6.474 9.627 1.00 90.19 81 LEU A CA 1
ATOM 642 C C . LEU A 1 81 ? -11.271 5.199 10.111 1.00 90.19 81 LEU A C 1
ATOM 644 O O . LEU A 1 81 ? -10.661 4.136 10.206 1.00 90.19 81 LEU A O 1
ATOM 648 N N . GLN A 1 82 ? -12.573 5.286 10.374 1.00 92.00 82 GLN A N 1
ATOM 649 C CA . GLN A 1 82 ? -13.408 4.126 10.682 1.00 92.00 82 GLN A CA 1
ATOM 650 C C . GLN A 1 82 ? -14.085 3.634 9.403 1.00 92.00 82 GLN A C 1
ATOM 652 O O . GLN A 1 82 ? -14.951 4.315 8.847 1.00 92.00 82 GLN A O 1
ATOM 657 N N . SER A 1 83 ? -13.707 2.444 8.940 1.00 90.12 83 SER A N 1
ATOM 658 C CA . SER A 1 83 ? -14.388 1.793 7.826 1.00 90.12 83 SER A CA 1
ATOM 659 C C . SER A 1 83 ? -15.553 0.957 8.330 1.00 90.12 83 SER A C 1
ATOM 661 O O . SER A 1 83 ? -15.454 0.264 9.349 1.00 90.12 83 SER A O 1
ATOM 663 N N . LYS A 1 84 ? -16.678 1.052 7.623 1.00 89.19 84 LYS A N 1
ATOM 664 C CA . LYS A 1 84 ? -17.939 0.441 8.029 1.00 89.19 84 LYS A CA 1
ATOM 665 C C . LYS A 1 84 ? -18.323 -0.700 7.101 1.00 89.19 84 LYS A C 1
ATOM 667 O O . LYS A 1 84 ? -18.098 -0.633 5.895 1.00 89.19 84 LYS A O 1
ATOM 672 N N . ASN A 1 85 ? -18.928 -1.735 7.670 1.00 85.56 85 ASN A N 1
ATOM 673 C CA . ASN A 1 85 ? -19.518 -2.828 6.907 1.00 85.56 85 ASN A CA 1
ATOM 674 C C . ASN A 1 85 ? -20.835 -2.392 6.226 1.00 85.56 85 ASN A C 1
ATOM 676 O O . ASN A 1 85 ? -21.324 -1.271 6.394 1.00 85.56 85 ASN A O 1
ATOM 680 N N . ALA A 1 86 ? -21.453 -3.311 5.480 1.00 83.31 86 ALA A N 1
ATOM 681 C CA . ALA A 1 86 ? -22.746 -3.086 4.829 1.00 83.31 86 ALA A CA 1
ATOM 682 C C . ALA A 1 86 ? -23.901 -2.784 5.812 1.00 83.31 86 ALA A C 1
ATOM 684 O O . ALA A 1 86 ? -24.930 -2.253 5.401 1.00 83.31 86 ALA A O 1
ATOM 685 N N . GLN A 1 87 ? -23.737 -3.109 7.098 1.00 87.12 87 GLN A N 1
ATOM 686 C CA . GLN A 1 87 ? -24.680 -2.836 8.185 1.00 87.12 87 GLN A CA 1
ATOM 687 C C . GLN A 1 87 ? -24.423 -1.477 8.865 1.00 87.12 87 GLN A C 1
ATOM 689 O O . GLN A 1 87 ? -25.120 -1.133 9.816 1.00 87.12 87 GLN A O 1
ATOM 694 N N . ASN A 1 88 ? -23.476 -0.676 8.353 1.00 87.06 88 ASN A N 1
ATOM 695 C CA . ASN A 1 88 ? -23.070 0.626 8.896 1.00 87.06 88 ASN A CA 1
ATOM 696 C C . ASN A 1 88 ? -22.436 0.546 10.302 1.00 87.06 88 ASN A C 1
ATOM 698 O O . ASN A 1 88 ? -22.391 1.541 11.031 1.00 87.06 88 ASN A O 1
ATOM 702 N N . GLU A 1 89 ? -21.902 -0.618 10.664 1.00 91.19 89 GLU A N 1
ATOM 703 C CA . GLU A 1 89 ? -21.115 -0.839 11.876 1.00 91.19 89 GLU A CA 1
ATOM 704 C C . GLU A 1 89 ? -19.632 -0.700 11.542 1.00 91.19 89 GLU A C 1
ATOM 706 O O . GLU A 1 89 ? -19.193 -1.103 10.462 1.00 91.19 89 GLU A O 1
ATOM 711 N N . VAL A 1 90 ? -18.846 -0.136 12.459 1.00 92.88 90 VAL A N 1
ATOM 712 C CA . VAL A 1 90 ? -17.392 -0.059 12.283 1.00 92.88 90 VAL A CA 1
ATOM 713 C C . VAL A 1 90 ? -16.831 -1.478 12.270 1.00 92.88 90 VAL A C 1
ATOM 715 O O . VAL A 1 90 ? -17.080 -2.247 13.193 1.00 92.88 90 VAL A O 1
ATOM 718 N N . ALA A 1 91 ? -16.094 -1.817 11.217 1.00 92.44 91 ALA A N 1
ATOM 719 C CA . ALA A 1 91 ? -15.529 -3.148 11.001 1.00 92.44 91 ALA A CA 1
ATOM 720 C C . ALA A 1 91 ? -13.997 -3.137 10.891 1.00 92.44 91 ALA A C 1
ATOM 722 O O . ALA A 1 91 ? -13.374 -4.196 10.896 1.00 92.44 91 ALA A O 1
ATOM 723 N N . LEU A 1 92 ? -13.396 -1.951 10.775 1.00 94.00 92 LEU A N 1
ATOM 724 C CA . LEU A 1 92 ? -11.960 -1.759 10.623 1.00 94.00 92 LEU A CA 1
ATOM 725 C C . LEU A 1 92 ? -11.595 -0.319 10.998 1.00 94.00 92 LEU A C 1
ATOM 727 O O . LEU A 1 92 ? -12.312 0.617 10.635 1.00 94.00 92 LEU A O 1
ATOM 731 N N . ILE A 1 93 ? -10.455 -0.140 11.661 1.00 95.25 93 ILE A N 1
ATOM 732 C CA . ILE A 1 93 ? -9.826 1.172 11.841 1.00 95.25 93 ILE A CA 1
ATOM 733 C C . ILE A 1 93 ? -8.601 1.256 10.927 1.00 95.25 93 ILE A C 1
ATOM 735 O O . ILE A 1 93 ? -7.755 0.361 10.918 1.00 95.25 93 ILE A O 1
ATOM 739 N N . VAL A 1 94 ? -8.515 2.330 10.145 1.00 93.81 94 VAL A N 1
ATOM 740 C CA . VAL A 1 94 ? -7.441 2.585 9.183 1.00 93.81 94 VAL A CA 1
ATOM 741 C C . VAL A 1 94 ? -6.663 3.817 9.616 1.00 93.81 94 VAL A C 1
ATOM 743 O O . VAL A 1 94 ? -7.155 4.935 9.515 1.00 93.81 94 VAL A O 1
ATOM 746 N N . CYS A 1 95 ? -5.431 3.605 10.053 1.00 94.62 95 CYS A N 1
ATOM 747 C CA . CYS A 1 95 ? -4.436 4.632 10.320 1.00 94.62 95 CYS A CA 1
ATOM 748 C C . CYS A 1 95 ? -3.710 4.983 9.014 1.00 94.62 95 CYS A C 1
ATOM 750 O O . CYS A 1 95 ? -2.682 4.395 8.673 1.00 94.62 95 CYS A O 1
ATOM 752 N N . ALA A 1 96 ? -4.282 5.898 8.242 1.00 90.75 96 ALA A N 1
ATOM 753 C CA . ALA A 1 96 ? -3.839 6.277 6.910 1.00 90.75 96 ALA A CA 1
ATOM 754 C C . ALA A 1 96 ? -2.663 7.276 6.947 1.00 90.75 96 ALA A C 1
ATOM 756 O O . ALA A 1 96 ? -2.789 8.433 6.551 1.00 90.75 96 ALA A O 1
ATOM 757 N N . VAL A 1 97 ? -1.501 6.817 7.417 1.00 91.31 97 VAL A N 1
ATOM 758 C CA . VAL A 1 97 ? -0.255 7.596 7.437 1.00 91.31 97 VAL A CA 1
ATOM 759 C C . VAL A 1 97 ? 0.339 7.721 6.021 1.00 91.31 97 VAL A C 1
ATOM 761 O O . VAL A 1 97 ? 0.656 6.697 5.398 1.00 91.31 97 VAL A O 1
ATOM 764 N N . PRO A 1 98 ? 0.510 8.946 5.490 1.00 88.25 98 PRO A N 1
ATOM 765 C CA . PRO A 1 98 ? 1.108 9.188 4.177 1.00 88.25 98 PRO A CA 1
ATOM 766 C C . PRO A 1 98 ? 2.646 9.170 4.240 1.00 88.25 98 PRO A C 1
ATOM 768 O O . PRO A 1 98 ? 3.253 8.797 5.244 1.00 88.25 98 PRO A O 1
ATOM 771 N N . TYR A 1 99 ? 3.309 9.622 3.170 1.00 86.81 99 TYR A N 1
ATOM 772 C CA . TYR A 1 99 ? 4.710 10.035 3.270 1.00 86.81 99 TYR A CA 1
ATOM 773 C C . TYR A 1 99 ? 4.850 11.217 4.243 1.00 86.81 99 TYR A C 1
ATOM 775 O O . TYR A 1 99 ? 4.334 12.310 3.989 1.00 86.81 99 TYR A O 1
ATOM 783 N N . LEU A 1 100 ? 5.576 10.997 5.341 1.00 87.25 100 LEU A N 1
ATOM 784 C CA . LEU A 1 100 ? 5.860 12.007 6.358 1.00 87.25 100 LEU A CA 1
ATOM 785 C C . LEU A 1 100 ? 7.065 12.851 5.942 1.00 87.25 100 LEU A C 1
ATOM 787 O O . LEU A 1 100 ? 8.187 12.349 5.823 1.00 87.25 100 LEU A O 1
ATOM 791 N N . ARG A 1 101 ? 6.846 14.149 5.717 1.00 85.31 101 ARG A N 1
ATOM 792 C CA . ARG A 1 101 ? 7.925 15.075 5.354 1.00 85.31 101 ARG A CA 1
ATOM 793 C C . ARG A 1 101 ? 8.631 15.578 6.594 1.00 85.31 101 ARG A C 1
ATOM 795 O O . ARG A 1 101 ? 8.033 15.674 7.654 1.00 85.31 101 ARG A O 1
ATOM 802 N N . ASP A 1 102 ? 9.859 16.051 6.401 1.00 84.25 102 ASP A N 1
ATOM 803 C CA . ASP A 1 102 ? 10.694 16.664 7.443 1.00 84.25 102 ASP A CA 1
ATOM 804 C C . ASP A 1 102 ? 9.912 17.653 8.331 1.00 84.25 102 ASP A C 1
ATOM 806 O O . ASP A 1 102 ? 9.913 17.544 9.549 1.00 84.25 102 ASP A O 1
ATOM 810 N N . ARG A 1 103 ? 9.154 18.564 7.708 1.00 85.12 103 ARG A N 1
ATOM 811 C CA . ARG A 1 103 ? 8.356 19.589 8.401 1.00 85.12 103 ARG A CA 1
ATOM 812 C C . ARG A 1 103 ? 7.126 19.058 9.147 1.00 85.12 103 ARG A C 1
ATOM 814 O O . ARG A 1 103 ? 6.560 19.791 9.945 1.00 85.12 103 ARG A O 1
ATOM 821 N N . ASP A 1 104 ? 6.662 17.858 8.805 1.00 84.19 104 ASP A N 1
ATOM 822 C CA . ASP A 1 104 ? 5.430 17.285 9.354 1.00 84.19 104 ASP A CA 1
ATOM 823 C C . ASP A 1 104 ? 5.710 16.582 10.701 1.00 84.19 104 ASP A C 1
ATOM 825 O O . ASP A 1 104 ? 4.800 16.388 11.500 1.00 84.19 104 ASP A O 1
ATOM 829 N N . ILE A 1 105 ? 6.971 16.210 10.964 1.00 87.19 105 ILE A N 1
ATOM 830 C CA . ILE A 1 105 ? 7.360 15.340 12.091 1.00 87.19 105 ILE A CA 1
ATOM 831 C C . ILE A 1 105 ? 8.410 15.937 13.026 1.00 87.19 105 ILE A C 1
ATOM 833 O O . ILE A 1 105 ? 8.669 15.367 14.085 1.00 87.19 105 ILE A O 1
ATOM 837 N N . ARG A 1 106 ? 9.039 17.056 12.657 1.00 86.06 106 ARG A N 1
ATOM 838 C CA . ARG A 1 106 ? 10.007 17.732 13.521 1.00 86.06 106 ARG A CA 1
ATOM 839 C C . ARG A 1 106 ? 10.079 19.230 13.259 1.00 86.06 106 ARG A C 1
ATOM 841 O O . ARG A 1 106 ? 9.813 19.712 12.158 1.00 86.06 106 ARG A O 1
ATOM 848 N N . GLU A 1 107 ? 10.546 19.947 14.271 1.00 83.75 107 GLU A N 1
ATOM 849 C CA . GLU A 1 107 ? 10.995 21.329 14.143 1.00 83.75 107 GLU A CA 1
ATOM 850 C C . GLU A 1 107 ? 12.491 21.348 13.808 1.00 83.75 107 GLU A C 1
ATOM 852 O O . GLU A 1 107 ? 13.294 20.661 14.442 1.00 83.75 107 GLU A O 1
ATOM 857 N N . ALA A 1 108 ? 12.872 22.114 12.786 1.00 81.31 108 ALA A N 1
ATOM 858 C CA . ALA A 1 108 ? 14.267 22.214 12.371 1.00 81.31 108 ALA A CA 1
ATOM 859 C C . ALA A 1 108 ? 15.093 23.015 13.384 1.00 81.31 108 ALA A C 1
ATOM 861 O O . ALA A 1 108 ? 14.678 24.096 13.806 1.00 81.31 108 ALA A O 1
ATOM 862 N N . GLN A 1 109 ? 16.281 22.514 13.734 1.00 82.88 109 GLN A N 1
ATOM 863 C CA . GLN A 1 109 ? 17.196 23.206 14.638 1.00 82.88 109 GLN A CA 1
ATOM 864 C C . GLN A 1 109 ? 18.326 23.896 13.866 1.00 82.88 109 GLN A C 1
ATOM 866 O O . GLN A 1 109 ? 18.803 23.420 12.835 1.00 82.88 109 GLN A O 1
ATOM 871 N N . VAL A 1 110 ? 18.755 25.060 14.360 1.00 82.62 110 VAL A N 1
ATOM 872 C CA . VAL A 1 110 ? 19.861 25.823 13.763 1.00 82.62 110 VAL A CA 1
ATOM 873 C C . VAL A 1 110 ? 21.183 25.102 14.043 1.00 82.62 110 VAL A C 1
ATOM 875 O O . VAL A 1 110 ? 21.452 24.748 15.186 1.00 82.62 110 VAL A O 1
ATOM 878 N N . ASN A 1 111 ? 22.024 24.949 13.014 1.00 83.62 111 ASN A N 1
ATOM 879 C CA . ASN A 1 111 ? 23.319 24.250 13.063 1.00 83.62 111 ASN A CA 1
ATOM 880 C C . ASN A 1 111 ? 23.241 22.750 13.409 1.00 83.62 111 ASN A C 1
ATOM 882 O O . ASN A 1 111 ? 24.222 22.198 13.901 1.00 83.62 111 ASN A O 1
ATOM 886 N N . GLU A 1 112 ? 22.112 22.087 13.138 1.00 84.38 112 GLU A N 1
ATOM 887 C CA . GLU A 1 112 ? 22.005 20.631 13.293 1.00 84.38 112 GLU A CA 1
ATOM 888 C C . GLU A 1 112 ? 22.989 19.897 12.370 1.00 84.38 112 GLU A C 1
ATOM 890 O O . GLU A 1 112 ? 23.119 20.221 11.184 1.00 84.38 112 GLU A O 1
ATOM 895 N N . SER A 1 113 ? 23.683 18.895 12.911 1.00 86.38 113 SER A N 1
ATOM 896 C CA . SER A 1 113 ? 24.467 17.967 12.100 1.00 86.38 113 SER A CA 1
ATOM 897 C C . SER A 1 113 ? 23.556 17.033 11.304 1.00 86.38 113 SER A C 1
ATOM 899 O O . SER A 1 113 ? 22.365 16.858 11.583 1.00 86.38 113 SER A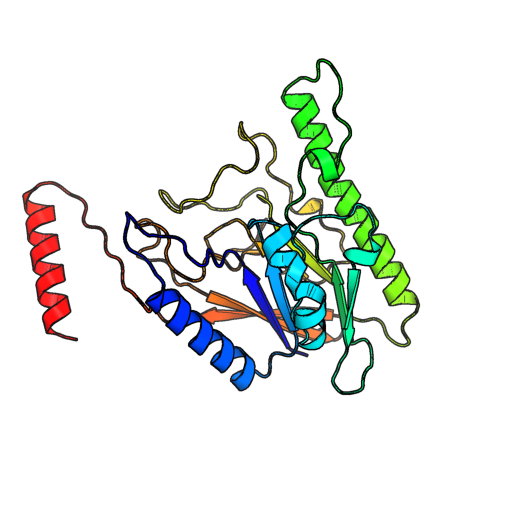 O 1
ATOM 901 N N . VAL A 1 114 ? 24.140 16.398 10.292 1.00 83.38 114 VAL A N 1
ATOM 902 C CA . VAL A 1 114 ? 23.447 15.447 9.423 1.00 83.38 114 VAL A CA 1
ATOM 903 C C . VAL A 1 114 ? 22.941 14.240 10.229 1.00 83.38 114 VAL A C 1
ATOM 905 O O . VAL A 1 114 ? 21.819 13.775 10.022 1.00 83.38 114 VAL A O 1
ATOM 908 N N . GLU A 1 115 ? 23.733 13.774 11.193 1.00 83.00 115 GLU A N 1
ATOM 909 C CA . GLU A 1 115 ? 23.414 12.661 12.083 1.00 83.00 115 GLU A CA 1
ATOM 910 C C . GLU A 1 115 ? 22.318 13.019 13.099 1.00 83.00 115 GLU A C 1
ATOM 912 O O . GLU A 1 115 ? 21.406 12.223 13.337 1.00 83.00 115 GLU A O 1
ATOM 917 N N . GLU A 1 116 ? 22.360 14.222 13.680 1.00 86.00 116 GLU A N 1
ATOM 918 C CA . GLU A 1 116 ? 21.314 14.702 14.595 1.00 86.00 116 GLU A CA 1
ATOM 919 C C . GLU A 1 116 ? 19.975 14.850 13.878 1.00 86.00 116 GLU A C 1
ATOM 921 O O . GLU A 1 116 ? 18.946 14.392 14.386 1.00 86.00 116 GLU A O 1
ATOM 926 N N . LYS A 1 117 ? 19.996 15.408 12.662 1.00 85.12 117 LYS A N 1
ATOM 927 C CA . LYS A 1 117 ? 18.815 15.505 11.806 1.00 85.12 117 LYS A CA 1
ATOM 928 C C . LYS A 1 117 ? 18.206 14.131 11.537 1.00 85.12 117 LYS A C 1
ATOM 930 O O . LYS A 1 117 ? 16.997 13.959 11.679 1.00 85.12 117 LYS A O 1
ATOM 935 N N . ALA A 1 118 ? 19.029 13.150 11.175 1.00 83.06 118 ALA A N 1
ATOM 936 C CA . ALA A 1 118 ? 18.586 11.785 10.910 1.00 83.06 118 ALA A CA 1
ATOM 937 C C . ALA A 1 118 ? 17.915 11.139 12.126 1.00 83.06 118 ALA A C 1
ATOM 939 O O . ALA A 1 118 ? 16.826 10.573 12.021 1.00 83.06 118 ALA A O 1
ATOM 940 N N . LYS A 1 119 ? 18.540 11.272 13.299 1.00 86.00 119 LYS A N 1
ATOM 941 C CA . LYS A 1 119 ? 17.999 10.755 14.556 1.00 86.00 119 LYS A CA 1
ATOM 942 C C . LYS A 1 119 ? 16.670 11.421 14.916 1.00 86.00 119 LYS A C 1
ATOM 944 O O . LYS A 1 119 ? 15.717 10.719 15.239 1.00 86.00 119 LYS A O 1
ATOM 949 N N . SER A 1 120 ? 16.597 12.750 14.832 1.00 88.38 120 SER A N 1
ATOM 950 C CA . SER A 1 120 ? 15.371 13.509 15.108 1.00 88.38 120 SER A CA 1
ATOM 951 C C . SER A 1 120 ? 14.243 13.132 14.146 1.00 88.38 120 SER A C 1
ATOM 953 O O . SER A 1 120 ? 13.103 12.967 14.570 1.00 88.38 120 SER A O 1
ATOM 955 N N . MET A 1 121 ? 14.561 12.922 12.869 1.00 87.38 121 MET A N 1
ATOM 956 C CA . MET A 1 121 ? 13.604 12.458 11.869 1.00 87.38 121 MET A CA 1
ATOM 957 C C . MET A 1 121 ? 13.052 11.069 12.207 1.00 87.38 121 MET A C 1
ATOM 959 O O . MET A 1 121 ? 11.839 10.890 12.212 1.00 87.38 121 MET A O 1
ATOM 963 N N . LEU A 1 122 ? 13.911 10.100 12.542 1.00 87.94 122 LEU A N 1
ATOM 964 C CA . LEU A 1 122 ? 13.468 8.759 12.942 1.00 87.94 122 LEU A CA 1
ATOM 965 C C . LEU A 1 122 ? 12.563 8.797 14.181 1.00 87.94 122 LEU A C 1
ATOM 967 O O . LEU A 1 122 ? 11.517 8.154 14.185 1.00 87.94 122 LEU A O 1
ATOM 971 N N . GLN A 1 123 ? 12.928 9.599 15.185 1.00 91.00 123 GLN A N 1
ATOM 972 C CA . GLN A 1 123 ? 12.114 9.808 16.387 1.00 91.00 123 GLN A CA 1
ATOM 973 C C . GLN A 1 123 ? 10.764 10.457 16.065 1.00 91.00 123 GLN A C 1
ATOM 975 O O . GLN A 1 123 ? 9.748 10.066 16.629 1.00 91.00 123 GLN A O 1
ATOM 980 N N . GLY A 1 124 ? 10.733 11.421 15.142 1.00 92.38 124 GLY A N 1
ATOM 981 C CA . GLY A 1 124 ? 9.496 12.055 14.691 1.00 92.38 124 GLY A CA 1
ATOM 982 C C . GLY A 1 124 ? 8.550 11.073 13.994 1.00 92.38 124 GLY A C 1
ATOM 983 O O . GLY A 1 124 ? 7.348 11.099 14.252 1.00 92.38 124 GLY A O 1
ATOM 984 N N . ILE A 1 125 ? 9.083 10.174 13.156 1.00 91.94 125 ILE A N 1
ATOM 985 C CA . ILE A 1 125 ? 8.295 9.108 12.514 1.00 91.94 125 ILE A CA 1
ATOM 986 C C . ILE A 1 125 ? 7.729 8.157 13.576 1.00 91.94 125 ILE A C 1
ATOM 988 O O . ILE A 1 125 ? 6.530 7.892 13.573 1.00 91.94 125 ILE A O 1
ATOM 992 N N . GLU A 1 126 ? 8.573 7.656 14.482 1.00 93.75 126 GLU A N 1
ATOM 993 C CA . GLU A 1 126 ? 8.166 6.747 15.562 1.00 93.75 126 GLU A CA 1
ATOM 994 C C . GLU A 1 126 ? 7.063 7.372 16.427 1.00 93.75 126 GLU A C 1
ATOM 996 O O . GLU A 1 126 ? 5.978 6.805 16.554 1.00 93.75 126 GLU A O 1
ATOM 1001 N N . HIS A 1 127 ? 7.279 8.600 16.902 1.00 94.81 127 HIS A N 1
ATOM 1002 C CA . HIS A 1 127 ? 6.312 9.319 17.724 1.00 94.81 127 HIS A CA 1
ATOM 1003 C C . HIS A 1 127 ? 4.977 9.568 17.006 1.00 94.81 127 HIS A C 1
ATOM 1005 O O . HIS A 1 127 ? 3.907 9.533 17.618 1.00 94.81 127 HIS A O 1
ATOM 1011 N N . HIS A 1 128 ? 5.014 9.814 15.696 1.00 94.81 128 HIS A N 1
ATOM 1012 C CA . HIS A 1 128 ? 3.802 9.978 14.903 1.00 94.81 128 HIS A CA 1
ATOM 1013 C C . HIS A 1 128 ? 2.972 8.682 14.869 1.00 94.81 128 HIS A C 1
ATOM 1015 O O . HIS A 1 128 ? 1.769 8.725 15.138 1.00 94.81 128 HIS A O 1
ATOM 1021 N N . TYR A 1 129 ? 3.602 7.525 14.631 1.00 95.94 129 TYR A N 1
ATOM 1022 C CA . TYR A 1 129 ? 2.903 6.236 14.680 1.00 95.94 129 TYR A CA 1
ATOM 1023 C C . TYR A 1 129 ? 2.391 5.891 16.084 1.00 95.94 129 TYR A C 1
ATOM 1025 O O . TYR A 1 129 ? 1.284 5.366 16.193 1.00 95.94 129 TYR A O 1
ATOM 1033 N N . GLU A 1 130 ? 3.130 6.219 17.149 1.00 96.56 130 GLU A N 1
ATOM 1034 C CA . GLU A 1 130 ? 2.666 6.049 18.536 1.00 96.56 130 GLU A CA 1
ATOM 1035 C C . GLU A 1 130 ? 1.387 6.849 18.816 1.00 96.56 130 GLU A C 1
ATOM 1037 O O . GLU A 1 130 ? 0.415 6.308 19.344 1.00 96.56 130 GLU A O 1
ATOM 1042 N N . ARG A 1 131 ? 1.355 8.134 18.431 1.00 96.19 131 ARG A N 1
ATOM 1043 C CA . ARG A 1 131 ? 0.184 9.006 18.628 1.00 96.19 131 ARG A CA 1
ATOM 1044 C C . ARG A 1 131 ? -1.045 8.489 17.888 1.00 96.19 131 ARG A C 1
ATOM 1046 O O . ARG A 1 131 ? -2.141 8.468 18.447 1.00 96.19 131 ARG A O 1
ATOM 1053 N N . ILE A 1 132 ? -0.858 8.069 16.641 1.00 96.06 132 ILE A N 1
ATOM 1054 C CA . ILE A 1 132 ? -1.925 7.510 15.812 1.00 96.06 132 ILE A CA 1
ATOM 1055 C C . ILE A 1 132 ? -2.428 6.182 16.374 1.00 96.06 132 ILE A C 1
ATOM 1057 O O . ILE A 1 132 ? -3.638 5.971 16.437 1.00 96.06 132 ILE A O 1
ATOM 1061 N N . ALA A 1 133 ? -1.528 5.303 16.820 1.00 97.88 133 ALA A N 1
ATOM 1062 C CA . ALA A 1 133 ? -1.909 4.047 17.455 1.00 97.88 133 ALA A CA 1
ATOM 1063 C C . ALA A 1 133 ? -2.725 4.294 18.728 1.00 97.88 133 ALA A C 1
ATOM 1065 O O . ALA A 1 133 ? -3.797 3.716 18.873 1.00 97.88 133 ALA A O 1
ATOM 1066 N N . ALA A 1 134 ? -2.287 5.213 19.593 1.00 97.94 134 ALA A N 1
ATOM 1067 C CA . ALA A 1 134 ? -3.015 5.566 20.810 1.00 97.94 134 ALA A CA 1
ATOM 1068 C C . ALA A 1 134 ? -4.427 6.104 20.510 1.00 97.94 134 ALA A C 1
ATOM 1070 O O . ALA A 1 134 ? -5.393 5.748 21.189 1.00 97.94 134 ALA A O 1
ATOM 1071 N N . TYR A 1 135 ? -4.574 6.931 19.471 1.00 97.81 135 TYR A N 1
ATOM 1072 C CA . TYR A 1 135 ? -5.886 7.421 19.050 1.00 97.81 135 TYR A CA 1
ATOM 1073 C C . TYR A 1 135 ? -6.766 6.303 18.467 1.00 97.81 135 TYR A C 1
ATOM 1075 O O . TYR A 1 135 ? -7.945 6.199 18.809 1.00 97.81 135 TYR A O 1
ATOM 1083 N N . ALA A 1 136 ? -6.197 5.414 17.651 1.00 97.75 136 ALA A N 1
ATOM 1084 C CA . ALA A 1 136 ? -6.905 4.249 17.129 1.00 97.75 136 ALA A CA 1
ATOM 1085 C C . ALA A 1 136 ? -7.370 3.302 18.248 1.00 97.75 136 ALA A C 1
ATOM 1087 O O . ALA A 1 136 ? -8.508 2.840 18.214 1.00 97.75 136 ALA A O 1
ATOM 1088 N N . GLU A 1 137 ? -6.543 3.055 19.266 1.00 97.56 137 GLU A N 1
ATOM 1089 C CA . GLU A 1 137 ? -6.920 2.279 20.456 1.00 97.56 137 GLU A CA 1
ATOM 1090 C C . GLU A 1 137 ? -8.067 2.930 21.215 1.00 97.56 137 GLU A C 1
ATOM 1092 O O . GLU A 1 137 ? -9.027 2.250 21.580 1.00 97.56 137 GLU A O 1
ATOM 1097 N N . HIS A 1 138 ? -7.998 4.247 21.413 1.00 97.44 138 HIS A N 1
ATOM 1098 C CA . HIS A 1 138 ? -9.059 5.004 22.061 1.00 97.44 138 HIS A CA 1
ATOM 1099 C C . HIS A 1 138 ? -10.396 4.873 21.319 1.00 97.44 138 HIS A C 1
ATOM 1101 O O . HIS A 1 138 ? -11.428 4.666 21.957 1.00 97.44 138 HIS A O 1
ATOM 1107 N N . LEU A 1 139 ? -10.387 4.943 19.982 1.00 96.94 139 LEU A N 1
ATOM 1108 C CA . LEU A 1 139 ? -11.582 4.698 19.171 1.00 96.94 139 LEU A CA 1
ATOM 1109 C C . LEU A 1 139 ? -12.061 3.249 19.286 1.00 96.94 139 LEU A C 1
ATOM 1111 O O . LEU A 1 139 ? -13.258 3.015 19.427 1.00 96.94 139 LEU A O 1
ATOM 1115 N N . ASN A 1 140 ? -11.145 2.281 19.250 1.00 96.69 140 ASN A N 1
ATOM 1116 C CA . ASN A 1 140 ? -11.473 0.856 19.305 1.00 96.69 140 ASN A CA 1
ATOM 1117 C C . ASN A 1 140 ? -12.122 0.468 20.647 1.00 96.69 140 ASN A C 1
ATOM 1119 O O . ASN A 1 140 ? -1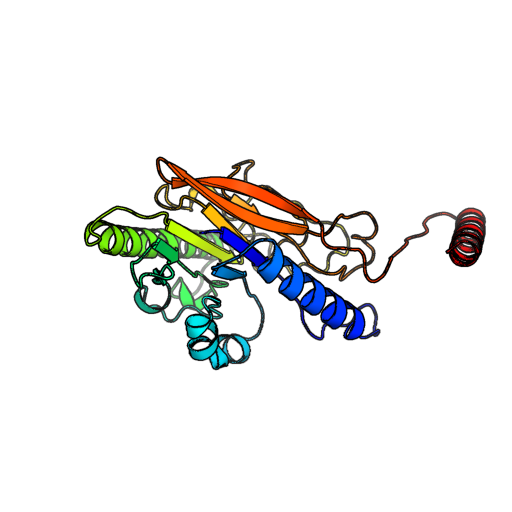3.076 -0.303 20.677 1.00 96.69 140 ASN A O 1
ATOM 1123 N N . GLN A 1 141 ? -11.673 1.067 21.756 1.00 96.81 141 GLN A N 1
ATOM 1124 C CA . GLN A 1 141 ? -12.250 0.875 23.095 1.00 96.81 141 GLN A CA 1
ATOM 1125 C C . GLN A 1 141 ? -13.688 1.398 23.233 1.00 96.81 141 GLN A C 1
ATOM 1127 O O . GLN A 1 141 ? -14.406 0.974 24.135 1.00 96.81 141 GLN A O 1
ATOM 1132 N N . GLN A 1 142 ? -14.113 2.323 22.368 1.00 96.31 142 GLN A N 1
ATOM 1133 C CA . GLN A 1 142 ? -15.480 2.853 22.361 1.00 96.31 142 GLN A CA 1
ATOM 1134 C C . GLN A 1 142 ? -16.447 2.001 21.531 1.00 96.31 142 GLN A C 1
ATOM 1136 O O . GLN A 1 142 ? -17.657 2.237 21.568 1.00 96.31 142 GLN A O 1
ATOM 1141 N N . LEU A 1 143 ? -15.938 1.037 20.760 1.00 95.81 143 LEU A N 1
ATOM 1142 C CA . LEU A 1 143 ? -16.767 0.174 19.931 1.00 95.81 143 LEU A CA 1
ATOM 1143 C C . LEU A 1 143 ? -17.409 -0.944 20.769 1.00 95.81 143 LEU A C 1
ATOM 1145 O O . LEU A 1 143 ? -16.812 -1.409 21.741 1.00 95.81 143 LEU A O 1
ATOM 1149 N N . PRO A 1 144 ? -18.604 -1.435 20.383 1.00 94.06 144 PRO A N 1
ATOM 1150 C CA . PRO A 1 144 ? -19.239 -2.569 21.058 1.00 94.06 144 PRO A CA 1
ATOM 1151 C C . PRO A 1 144 ? -18.381 -3.840 21.032 1.00 94.06 144 PRO A C 1
ATOM 1153 O O . PRO A 1 144 ? -18.418 -4.639 21.965 1.00 94.06 144 PRO A O 1
ATOM 1156 N N . PHE A 1 145 ? -17.617 -4.012 19.953 1.00 92.00 145 PHE A N 1
ATOM 1157 C CA . PHE A 1 145 ? -16.672 -5.101 19.760 1.00 92.00 145 PHE A CA 1
ATOM 1158 C C . PHE A 1 145 ? -15.378 -4.529 19.184 1.00 92.00 145 PHE A C 1
ATOM 1160 O O . PHE A 1 145 ? -15.451 -3.636 18.333 1.00 92.00 145 PHE A O 1
ATOM 1167 N N . PRO A 1 146 ? -14.211 -5.032 19.618 1.00 94.31 146 PRO A N 1
ATOM 1168 C CA . PRO A 1 146 ? -12.952 -4.594 19.051 1.00 94.31 146 PRO A CA 1
ATOM 1169 C C . PRO A 1 146 ? -12.875 -5.013 17.580 1.00 94.31 146 PRO A C 1
ATOM 1171 O O . PRO A 1 146 ? -13.374 -6.074 17.206 1.00 94.31 146 PRO A O 1
ATOM 1174 N N . VAL A 1 147 ? -12.233 -4.185 16.763 1.00 95.69 147 VAL A N 1
ATOM 1175 C CA . VAL A 1 147 ? -12.013 -4.431 15.330 1.00 95.69 147 VAL A CA 1
ATOM 1176 C C . VAL A 1 147 ? -10.519 -4.413 14.996 1.00 95.69 147 VAL A C 1
ATOM 1178 O O . VAL A 1 147 ? -9.737 -3.845 15.769 1.00 95.69 147 VAL A O 1
ATOM 1181 N N . PRO A 1 148 ? -10.092 -4.982 13.853 1.00 96.75 148 PRO A N 1
ATOM 1182 C CA . PRO A 1 148 ? -8.711 -4.867 13.409 1.00 96.75 148 PRO A CA 1
ATOM 1183 C C . PRO A 1 148 ? -8.309 -3.406 13.183 1.00 96.75 148 PRO A C 1
ATOM 1185 O O . PRO A 1 148 ? -9.095 -2.598 12.675 1.00 96.75 148 PRO A O 1
ATOM 1188 N N . VAL A 1 149 ? -7.059 -3.090 13.510 1.00 96.94 149 VAL A N 1
ATOM 1189 C CA . VAL A 1 149 ? -6.426 -1.802 13.220 1.00 96.94 149 VAL A CA 1
ATOM 1190 C C . VAL A 1 149 ? -5.330 -2.028 12.191 1.00 96.94 149 VAL A C 1
ATOM 1192 O O . VAL A 1 149 ? -4.463 -2.883 12.371 1.00 96.94 149 VAL A O 1
ATOM 1195 N N . ILE A 1 150 ? -5.345 -1.261 11.108 1.00 96.06 150 ILE A N 1
ATOM 1196 C CA . ILE A 1 150 ? -4.269 -1.271 10.116 1.00 96.06 150 ILE A CA 1
ATOM 1197 C C . ILE A 1 150 ? -3.605 0.087 10.043 1.00 96.06 150 ILE A C 1
ATOM 1199 O O . ILE A 1 150 ? -4.264 1.100 10.247 1.00 96.06 150 ILE A O 1
ATOM 1203 N N . ALA A 1 151 ? -2.327 0.110 9.690 1.00 95.00 151 ALA A N 1
ATOM 1204 C CA . ALA A 1 151 ? -1.627 1.341 9.363 1.00 95.00 151 ALA A CA 1
ATOM 1205 C C . ALA A 1 151 ? -1.127 1.319 7.926 1.00 95.00 151 ALA A C 1
ATOM 1207 O O . ALA A 1 151 ? -0.767 0.267 7.398 1.00 95.00 151 ALA A O 1
ATOM 1208 N N . THR A 1 152 ? -1.089 2.481 7.289 1.00 93.06 152 THR A N 1
ATOM 1209 C CA . THR A 1 152 ? -0.319 2.681 6.063 1.00 93.06 152 THR A CA 1
ATOM 1210 C C . THR A 1 152 ? 1.020 3.311 6.380 1.00 93.06 152 THR A C 1
ATOM 1212 O O . THR A 1 152 ? 1.252 3.767 7.493 1.00 93.06 152 THR A O 1
ATOM 1215 N N . GLY A 1 153 ? 1.905 3.341 5.395 1.00 90.56 153 GLY A N 1
ATOM 1216 C CA . GLY A 1 153 ? 3.116 4.138 5.453 1.00 90.56 153 GLY A CA 1
ATOM 1217 C C . GLY A 1 153 ? 3.760 4.235 4.084 1.00 90.56 153 GLY A C 1
ATOM 1218 O O . GLY A 1 153 ? 3.613 3.345 3.247 1.00 90.56 153 GLY A O 1
ATOM 1219 N N . HIS A 1 154 ? 4.500 5.309 3.848 1.00 88.62 154 HIS A N 1
ATOM 1220 C CA . HIS A 1 154 ? 5.316 5.440 2.649 1.00 88.62 154 HIS A CA 1
ATOM 1221 C C . HIS A 1 154 ? 6.726 5.840 3.068 1.00 88.62 154 HIS A C 1
ATOM 1223 O O . HIS A 1 154 ? 7.010 7.012 3.285 1.00 88.62 154 HIS A O 1
ATOM 1229 N N . LEU A 1 155 ? 7.587 4.849 3.285 1.00 86.00 155 LEU A N 1
ATOM 1230 C CA . LEU A 1 155 ? 8.922 5.043 3.848 1.00 86.00 155 LEU A CA 1
ATOM 1231 C C . LEU A 1 155 ? 9.841 3.886 3.461 1.00 86.00 155 LEU A C 1
ATOM 1233 O O . LEU A 1 155 ? 9.387 2.856 2.970 1.00 86.00 155 LEU A O 1
ATOM 1237 N N . PHE A 1 156 ? 11.138 4.042 3.715 1.00 81.69 156 PHE A N 1
ATOM 1238 C CA . PHE A 1 156 ? 12.096 2.955 3.561 1.00 81.69 156 PHE A CA 1
ATOM 1239 C C . PHE A 1 156 ? 12.285 2.219 4.892 1.00 81.69 156 PHE A C 1
ATOM 1241 O O . PHE A 1 156 ? 12.972 2.702 5.793 1.00 81.69 156 PHE A O 1
ATOM 1248 N N . ALA A 1 157 ? 11.730 1.013 5.003 1.00 79.12 157 ALA A N 1
ATOM 1249 C CA . ALA A 1 157 ? 11.956 0.146 6.157 1.00 79.12 157 ALA A CA 1
ATOM 1250 C C . ALA A 1 157 ? 13.295 -0.602 6.043 1.00 79.12 157 ALA A C 1
ATOM 1252 O O . ALA A 1 157 ? 13.650 -1.119 4.980 1.00 79.12 157 ALA A O 1
ATOM 1253 N N . ALA A 1 158 ? 14.034 -0.696 7.147 1.00 74.25 158 ALA A N 1
ATOM 1254 C CA . ALA A 1 158 ? 15.308 -1.396 7.224 1.00 74.25 158 ALA A CA 1
ATOM 1255 C C . ALA A 1 158 ? 15.175 -2.859 6.760 1.00 74.25 158 ALA A C 1
ATOM 1257 O O . ALA A 1 158 ? 14.245 -3.577 7.136 1.00 74.25 158 ALA A O 1
ATOM 1258 N N . GLY A 1 159 ? 16.123 -3.299 5.927 1.00 66.69 159 GLY A N 1
ATOM 1259 C CA . GLY A 1 159 ? 16.097 -4.625 5.303 1.00 66.69 159 GLY A CA 1
ATOM 1260 C C . GLY A 1 159 ? 15.210 -4.734 4.057 1.00 66.69 159 GLY A C 1
ATOM 1261 O O . GLY A 1 159 ? 15.046 -5.838 3.542 1.00 66.69 159 GLY A O 1
ATOM 1262 N N . GLY A 1 160 ? 14.651 -3.622 3.570 1.00 68.19 160 GLY A N 1
ATOM 1263 C CA . GLY A 1 160 ? 14.004 -3.548 2.264 1.00 68.19 160 GLY A CA 1
ATOM 1264 C C . GLY A 1 160 ? 14.985 -3.787 1.111 1.00 68.19 160 GLY A C 1
ATOM 1265 O O . GLY A 1 160 ? 16.124 -3.325 1.131 1.00 68.19 160 GLY A O 1
ATOM 1266 N N . THR A 1 161 ? 14.530 -4.519 0.101 1.00 72.75 161 THR A N 1
ATOM 1267 C CA . THR A 1 161 ? 15.276 -4.847 -1.118 1.00 72.75 161 THR A CA 1
ATOM 1268 C C . THR A 1 161 ? 14.937 -3.850 -2.219 1.00 72.75 161 THR A C 1
ATOM 1270 O O . THR A 1 161 ? 13.755 -3.633 -2.499 1.00 72.75 161 THR A O 1
ATOM 1273 N N . LEU A 1 162 ? 15.972 -3.310 -2.864 1.00 69.69 162 LEU A N 1
ATOM 1274 C CA . LEU A 1 162 ? 15.891 -2.516 -4.092 1.00 69.69 162 LEU A CA 1
ATOM 1275 C C . LEU A 1 162 ? 16.387 -3.337 -5.284 1.00 69.69 162 LEU A C 1
ATOM 1277 O O . LEU A 1 162 ? 17.270 -4.187 -5.136 1.00 69.69 162 LEU A O 1
ATOM 1281 N N . LEU A 1 163 ? 15.847 -3.064 -6.469 1.00 67.75 163 LEU A N 1
ATOM 1282 C CA . LEU A 1 163 ? 16.381 -3.586 -7.723 1.00 67.75 163 LEU A CA 1
ATOM 1283 C C . LEU A 1 163 ? 17.175 -2.496 -8.444 1.00 67.75 163 LEU A C 1
ATOM 1285 O O . LEU A 1 163 ? 16.881 -1.308 -8.367 1.00 67.75 163 LEU A O 1
ATOM 1289 N N . ALA A 1 164 ? 18.205 -2.904 -9.183 1.00 65.06 164 ALA A N 1
ATOM 1290 C CA . ALA A 1 164 ? 18.941 -1.964 -10.018 1.00 65.06 164 ALA A CA 1
ATOM 1291 C C . ALA A 1 164 ? 18.008 -1.383 -11.091 1.00 65.06 164 ALA A C 1
ATOM 1293 O O . ALA A 1 164 ? 17.421 -2.157 -11.848 1.00 65.06 164 ALA A O 1
ATOM 1294 N N . ASP A 1 165 ? 17.954 -0.050 -11.199 1.00 61.78 165 ASP A N 1
ATOM 1295 C CA . ASP A 1 165 ? 17.107 0.667 -12.168 1.00 61.78 165 ASP A CA 1
ATOM 1296 C C . ASP A 1 165 ? 15.597 0.457 -11.932 1.00 61.78 165 ASP A C 1
ATOM 1298 O O . ASP A 1 165 ? 14.810 0.451 -12.873 1.00 61.78 165 ASP A O 1
ATOM 1302 N N . ASP A 1 166 ? 15.183 0.279 -10.672 1.00 63.75 166 ASP A N 1
ATOM 1303 C CA . ASP A 1 166 ? 13.765 0.256 -10.287 1.00 63.75 166 ASP A CA 1
ATOM 1304 C C . ASP A 1 166 ? 13.153 1.654 -10.171 1.00 63.75 166 ASP A C 1
ATOM 1306 O O . ASP A 1 166 ? 11.949 1.788 -9.998 1.00 63.75 166 ASP A O 1
ATOM 1310 N N . GLY A 1 167 ? 13.954 2.716 -10.279 1.00 60.94 167 GLY A N 1
ATOM 1311 C CA . GLY A 1 167 ? 13.476 4.093 -10.238 1.00 60.94 167 GLY A CA 1
ATOM 1312 C C . GLY A 1 167 ? 12.968 4.553 -8.870 1.00 60.94 167 GLY A C 1
ATOM 1313 O O . GLY A 1 167 ? 12.332 5.616 -8.827 1.00 60.94 167 GLY A O 1
ATOM 1314 N N . VAL A 1 168 ? 13.237 3.798 -7.792 1.00 63.16 168 VAL A N 1
ATOM 1315 C CA . VAL A 1 168 ? 13.048 4.262 -6.413 1.00 63.16 168 VAL A CA 1
ATOM 1316 C C . VAL A 1 168 ? 13.965 5.462 -6.192 1.00 63.16 168 VAL A C 1
ATOM 1318 O O . VAL A 1 168 ? 15.140 5.457 -6.560 1.00 63.16 168 VAL A O 1
ATOM 1321 N N . ARG A 1 169 ? 13.412 6.539 -5.636 1.00 58.09 169 ARG A N 1
ATOM 1322 C CA . ARG A 1 169 ? 14.198 7.712 -5.241 1.00 58.09 169 ARG A CA 1
ATOM 1323 C C . ARG A 1 169 ? 14.606 7.554 -3.788 1.00 58.09 169 ARG A C 1
ATOM 1325 O O . ARG A 1 169 ? 13.761 7.196 -2.978 1.00 58.09 169 ARG A O 1
ATOM 1332 N N . ASP A 1 170 ? 15.836 7.918 -3.445 1.00 58.72 170 ASP A N 1
ATOM 1333 C CA . ASP A 1 170 ? 16.200 8.095 -2.040 1.00 58.72 170 ASP A CA 1
ATOM 1334 C C . ASP A 1 170 ? 15.317 9.203 -1.442 1.00 58.72 170 ASP A C 1
ATOM 1336 O O . ASP A 1 170 ? 15.487 10.382 -1.761 1.00 58.72 170 ASP A O 1
ATOM 1340 N N . LEU A 1 171 ? 14.335 8.827 -0.609 1.00 53.56 171 LEU A N 1
ATOM 1341 C CA . LEU A 1 171 ? 13.441 9.785 0.067 1.00 53.56 171 LEU A CA 1
ATOM 1342 C C . LEU A 1 171 ? 14.229 10.737 0.965 1.00 53.56 171 LEU A C 1
ATOM 1344 O O . LEU A 1 171 ? 13.897 11.915 1.093 1.00 53.56 171 LEU A O 1
ATOM 1348 N N . TYR A 1 172 ? 15.298 10.212 1.558 1.00 54.81 172 TYR A N 1
ATOM 1349 C CA . TYR A 1 172 ? 16.165 10.918 2.480 1.00 54.81 172 TYR A CA 1
ATOM 1350 C C . TYR A 1 172 ? 17.556 11.007 1.858 1.00 54.81 172 TYR A C 1
ATOM 1352 O O . TYR A 1 172 ? 18.287 10.019 1.776 1.00 54.81 172 TYR A O 1
ATOM 1360 N N . VAL A 1 173 ? 17.913 12.203 1.384 1.00 47.12 173 VAL A N 1
ATOM 1361 C CA . VAL A 1 173 ? 19.240 12.482 0.821 1.00 47.12 173 VAL A CA 1
ATOM 1362 C C . VAL A 1 173 ? 20.306 12.085 1.849 1.00 47.12 173 VAL A C 1
ATOM 1364 O O . VAL A 1 173 ? 20.323 12.622 2.954 1.00 47.12 173 VAL A O 1
ATOM 1367 N N . GLY A 1 174 ? 21.188 11.149 1.483 1.00 46.59 174 GLY A N 1
ATOM 1368 C CA . GLY A 1 174 ? 22.337 10.753 2.304 1.00 46.59 174 GLY A CA 1
ATOM 1369 C C . GLY A 1 174 ? 22.213 9.448 3.101 1.00 46.59 174 GLY A C 1
ATOM 1370 O O . GLY A 1 174 ? 22.995 9.276 4.026 1.00 46.59 174 GLY A O 1
ATOM 1371 N N . SER A 1 175 ? 21.311 8.511 2.764 1.00 48.56 175 SER A N 1
ATOM 1372 C CA . SER A 1 175 ? 21.205 7.154 3.376 1.00 48.56 175 SER A CA 1
ATOM 1373 C C . SER A 1 175 ? 20.814 7.092 4.865 1.00 48.56 175 SER A C 1
ATOM 1375 O O . SER A 1 175 ? 20.916 6.053 5.512 1.00 48.56 175 SER A O 1
ATOM 1377 N N . LEU A 1 176 ? 20.346 8.203 5.429 1.00 49.94 176 LEU A N 1
ATOM 1378 C CA . LEU A 1 176 ? 20.348 8.409 6.879 1.00 49.94 176 LEU A CA 1
ATOM 1379 C C . LEU A 1 176 ? 19.149 7.854 7.658 1.00 49.94 176 LEU A C 1
ATOM 1381 O O . LEU A 1 176 ? 19.210 7.809 8.882 1.00 49.94 176 LEU A O 1
ATOM 1385 N N . ALA A 1 177 ? 18.077 7.406 7.006 1.00 56.44 177 ALA A N 1
ATOM 1386 C CA . ALA A 1 177 ? 16.882 6.952 7.717 1.00 56.44 177 ALA A CA 1
ATOM 1387 C C . ALA A 1 177 ? 16.304 5.671 7.107 1.00 56.44 177 ALA A C 1
ATOM 1389 O O . ALA A 1 177 ? 15.256 5.672 6.465 1.00 56.44 177 ALA A O 1
ATOM 1390 N N . HIS A 1 178 ? 16.992 4.551 7.332 1.00 73.88 178 HIS A N 1
ATOM 1391 C CA . HIS A 1 178 ? 16.335 3.251 7.274 1.00 73.88 178 HIS A CA 1
ATOM 1392 C C . HIS A 1 178 ? 15.505 3.079 8.545 1.00 73.88 178 HIS A C 1
ATOM 1394 O O . HIS A 1 178 ? 16.042 2.963 9.646 1.00 73.88 178 HIS A O 1
ATOM 1400 N N . VAL A 1 179 ? 14.187 3.070 8.394 1.00 82.25 179 VAL A N 1
ATOM 1401 C CA . VAL A 1 179 ? 13.259 2.987 9.518 1.00 82.25 179 VAL A CA 1
ATOM 1402 C C . VAL A 1 179 ? 13.163 1.535 9.982 1.00 82.25 179 VAL A C 1
ATOM 1404 O O . VAL A 1 179 ? 12.777 0.654 9.216 1.00 82.25 179 VAL A O 1
ATOM 1407 N N . SER A 1 180 ? 13.524 1.245 11.230 1.00 87.38 180 SER A N 1
ATOM 1408 C CA . SER A 1 180 ? 13.331 -0.101 11.781 1.00 87.38 180 SER A CA 1
ATOM 1409 C C . SER A 1 180 ? 11.844 -0.447 11.814 1.00 87.38 180 SER A C 1
ATOM 1411 O O . SER A 1 180 ? 11.041 0.364 12.254 1.00 87.38 180 SER A O 1
ATOM 1413 N N . ALA A 1 181 ? 11.459 -1.669 11.442 1.00 87.06 181 ALA A N 1
ATOM 1414 C CA . ALA A 1 181 ? 10.065 -2.101 11.574 1.00 87.06 181 ALA A CA 1
ATOM 1415 C C . ALA A 1 181 ? 9.568 -2.131 13.037 1.00 87.06 181 ALA A C 1
ATOM 1417 O O . ALA A 1 181 ? 8.373 -2.255 13.269 1.00 87.06 181 ALA A O 1
ATOM 1418 N N . SER A 1 182 ? 10.468 -2.002 14.018 1.00 89.06 182 SER A N 1
ATOM 1419 C CA . SER A 1 182 ? 10.114 -1.880 15.436 1.00 89.06 182 SER A CA 1
ATOM 1420 C C . SER A 1 182 ? 9.379 -0.586 15.787 1.00 89.06 182 SER A C 1
ATOM 1422 O O . SER A 1 182 ? 8.802 -0.532 16.864 1.00 89.06 182 SER A O 1
ATOM 1424 N N . ILE A 1 183 ? 9.398 0.435 14.919 1.00 92.44 18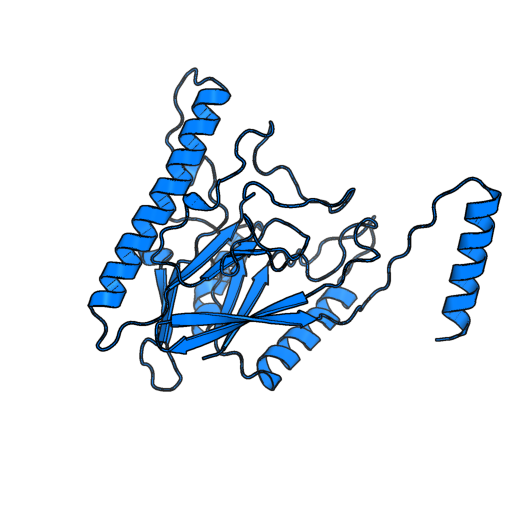3 ILE A N 1
ATOM 1425 C CA . ILE A 1 183 ? 8.668 1.685 15.180 1.00 92.44 183 ILE A CA 1
ATOM 1426 C C . ILE A 1 183 ? 7.149 1.513 15.107 1.00 92.44 183 ILE A C 1
ATOM 1428 O O . ILE A 1 183 ? 6.419 2.397 15.535 1.00 92.44 183 ILE A O 1
ATOM 1432 N N . PHE A 1 184 ? 6.665 0.434 14.481 1.00 94.88 184 PHE A N 1
ATOM 1433 C CA . PHE A 1 184 ? 5.239 0.204 14.296 1.00 94.88 184 PHE A CA 1
ATOM 1434 C C . PHE A 1 184 ? 4.666 -0.405 15.583 1.00 94.88 184 PHE A C 1
ATOM 1436 O O . PHE A 1 184 ? 5.088 -1.502 15.964 1.00 94.88 184 PHE A O 1
ATOM 1443 N N . PRO A 1 185 ? 3.710 0.264 16.254 1.00 96.19 185 PRO A N 1
ATOM 1444 C CA . PRO A 1 185 ? 3.078 -0.261 17.458 1.00 96.19 185 PRO A CA 1
ATOM 1445 C C . PRO A 1 185 ? 2.365 -1.596 17.224 1.00 96.19 185 PRO A C 1
ATOM 1447 O O . PRO A 1 185 ? 1.773 -1.834 16.170 1.00 96.19 185 PRO A O 1
ATOM 1450 N N . ALA A 1 186 ? 2.370 -2.451 18.251 1.00 94.44 186 ALA A N 1
ATOM 1451 C CA . ALA A 1 186 ? 1.761 -3.785 18.215 1.00 94.44 186 ALA A CA 1
ATOM 1452 C C . ALA A 1 186 ? 0.236 -3.769 17.998 1.00 94.44 186 ALA A C 1
ATOM 1454 O O . ALA A 1 186 ? -0.345 -4.782 17.620 1.00 94.44 186 ALA A O 1
ATOM 1455 N N . THR A 1 187 ? -0.401 -2.618 18.217 1.00 95.88 187 THR A N 1
ATOM 1456 C CA . THR A 1 187 ? -1.804 -2.340 17.902 1.00 95.88 187 THR A CA 1
ATOM 1457 C C . THR A 1 187 ? -2.138 -2.620 16.438 1.00 95.88 187 THR A C 1
ATOM 1459 O O . THR A 1 187 ? -3.262 -3.002 16.124 1.00 95.88 187 THR A O 1
ATOM 1462 N N . PHE A 1 188 ? -1.185 -2.415 15.523 1.00 96.94 188 PHE A N 1
ATOM 1463 C CA . PHE A 1 188 ? -1.423 -2.585 14.097 1.00 96.94 188 PHE A CA 1
ATOM 1464 C C . PHE A 1 188 ? -1.391 -4.063 13.714 1.00 96.94 188 PHE A C 1
ATOM 1466 O O . PHE A 1 188 ? -0.336 -4.683 13.591 1.00 96.94 188 PHE A O 1
ATOM 1473 N N . ASN A 1 189 ? -2.569 -4.617 13.441 1.00 96.88 189 ASN A N 1
ATOM 1474 C CA . ASN A 1 189 ? -2.725 -5.980 12.952 1.00 96.88 189 ASN A CA 1
ATOM 1475 C C . ASN A 1 189 ? -2.123 -6.161 11.552 1.00 96.88 189 ASN A C 1
ATOM 1477 O O . ASN A 1 189 ? -1.701 -7.259 11.208 1.00 96.88 189 ASN A O 1
ATOM 1481 N N . TYR A 1 190 ? -2.075 -5.103 10.737 1.00 96.69 190 TYR A N 1
ATOM 1482 C CA . TYR A 1 190 ? -1.418 -5.102 9.430 1.00 96.69 190 TYR A CA 1
ATOM 1483 C C . TYR A 1 190 ? -0.850 -3.719 9.105 1.00 96.69 190 TYR A C 1
ATOM 1485 O O . TYR A 1 190 ? -1.483 -2.700 9.375 1.00 96.69 190 TYR A O 1
ATOM 1493 N N . VAL A 1 191 ? 0.328 -3.688 8.483 1.00 95.50 191 VAL A N 1
ATOM 1494 C CA . VAL A 1 191 ? 0.989 -2.461 8.037 1.00 95.50 191 VAL A CA 1
ATOM 1495 C C . VAL A 1 191 ? 1.212 -2.525 6.524 1.00 95.50 191 VAL A C 1
ATOM 1497 O O . VAL A 1 191 ? 1.975 -3.353 6.010 1.00 95.50 191 VAL A O 1
ATOM 1500 N N . ALA A 1 192 ? 0.519 -1.638 5.818 1.00 94.19 192 ALA A N 1
ATOM 1501 C CA . ALA A 1 192 ? 0.517 -1.483 4.374 1.00 94.19 192 ALA A CA 1
ATOM 1502 C C . ALA A 1 192 ? 1.548 -0.429 3.942 1.00 94.19 192 ALA A C 1
ATOM 1504 O O . ALA A 1 192 ? 1.273 0.772 3.974 1.00 94.19 192 ALA A O 1
ATOM 1505 N N . LEU A 1 193 ? 2.744 -0.870 3.555 1.00 91.81 193 LEU A N 1
ATOM 1506 C CA . LEU A 1 193 ? 3.811 0.018 3.105 1.00 91.81 193 LEU A CA 1
ATOM 1507 C C . LEU A 1 193 ? 3.814 0.184 1.580 1.00 91.81 193 LEU A C 1
ATOM 1509 O O . LEU A 1 193 ? 3.724 -0.793 0.835 1.00 91.81 193 LEU A O 1
ATOM 1513 N N . GLY A 1 194 ? 3.992 1.424 1.131 1.00 88.62 194 GLY A N 1
ATOM 1514 C CA . GLY A 1 194 ? 4.452 1.769 -0.217 1.00 88.62 194 GLY A CA 1
ATOM 1515 C C . GLY A 1 194 ? 5.891 2.276 -0.196 1.00 88.62 194 GLY A C 1
ATOM 1516 O O . GLY A 1 194 ? 6.489 2.314 0.876 1.00 88.62 194 GLY A O 1
ATOM 1517 N N . HIS A 1 195 ? 6.412 2.689 -1.356 1.00 86.12 195 HIS A N 1
ATOM 1518 C CA . HIS A 1 195 ? 7.763 3.207 -1.639 1.00 86.12 195 HIS A CA 1
ATOM 1519 C C . HIS A 1 195 ? 8.674 2.203 -2.340 1.00 86.12 195 HIS A C 1
ATOM 1521 O O . HIS A 1 195 ? 9.308 2.521 -3.345 1.00 86.12 195 HIS A O 1
ATOM 1527 N N . LEU A 1 196 ? 8.774 0.987 -1.799 1.00 86.50 196 LEU A N 1
ATOM 1528 C CA . LEU A 1 196 ? 9.610 -0.043 -2.403 1.00 86.50 196 LEU A CA 1
ATOM 1529 C C . LEU A 1 196 ? 8.847 -0.757 -3.500 1.00 86.50 196 LEU A C 1
ATOM 1531 O O . LEU A 1 196 ? 7.754 -1.272 -3.297 1.00 86.50 196 LEU A O 1
ATOM 1535 N N . HIS A 1 197 ? 9.487 -0.846 -4.655 1.00 87.44 197 HIS A N 1
ATOM 1536 C CA . HIS A 1 197 ? 8.877 -1.343 -5.879 1.00 87.44 197 HIS A CA 1
ATOM 1537 C C . HIS A 1 197 ? 8.816 -2.872 -5.972 1.00 87.44 197 HIS A C 1
ATOM 1539 O O . HIS A 1 197 ? 8.105 -3.420 -6.818 1.00 87.44 197 HIS A O 1
ATOM 1545 N N . VAL A 1 198 ? 9.537 -3.561 -5.085 1.00 88.81 198 VAL A N 1
ATOM 1546 C CA . VAL A 1 198 ? 9.549 -5.019 -4.963 1.00 88.81 198 VAL A CA 1
ATOM 1547 C C . VAL A 1 198 ? 8.539 -5.459 -3.901 1.00 88.81 198 VAL A C 1
ATOM 1549 O O . VAL A 1 198 ? 8.688 -5.043 -2.747 1.00 88.81 198 VAL A O 1
ATOM 1552 N N . PRO A 1 199 ? 7.571 -6.335 -4.239 1.00 91.00 199 PRO A N 1
ATOM 1553 C CA . PRO A 1 199 ? 6.700 -6.948 -3.246 1.00 91.00 199 PRO A CA 1
ATOM 1554 C C . PRO A 1 199 ? 7.525 -7.754 -2.239 1.00 91.00 199 PRO A C 1
ATOM 1556 O O . PRO A 1 199 ? 8.277 -8.653 -2.620 1.00 91.00 199 PRO A O 1
ATOM 1559 N N . GLN A 1 200 ? 7.426 -7.424 -0.951 1.00 91.50 200 GLN A N 1
ATOM 1560 C CA . GLN A 1 200 ? 8.256 -8.052 0.081 1.00 91.50 200 GLN A CA 1
ATOM 1561 C C . GLN A 1 200 ? 7.707 -7.853 1.497 1.00 91.50 200 GLN A C 1
ATOM 1563 O O . GLN A 1 200 ? 6.869 -6.992 1.761 1.00 91.50 200 GLN A O 1
ATOM 1568 N N . LYS A 1 201 ? 8.216 -8.659 2.433 1.00 93.00 201 LYS A N 1
ATOM 1569 C CA . LYS A 1 201 ? 7.995 -8.490 3.877 1.00 93.00 201 LYS A CA 1
ATOM 1570 C C . LYS A 1 201 ? 9.033 -7.523 4.436 1.00 93.00 201 LYS A C 1
ATOM 1572 O O . LYS A 1 201 ? 10.228 -7.770 4.271 1.00 93.00 201 LYS A O 1
ATOM 1577 N N . ALA A 1 202 ? 8.609 -6.481 5.142 1.00 88.38 202 ALA A N 1
ATOM 1578 C CA . ALA A 1 202 ? 9.544 -5.626 5.869 1.00 88.38 202 ALA A CA 1
ATOM 1579 C C . ALA A 1 202 ? 10.031 -6.348 7.135 1.00 88.38 202 ALA A C 1
ATOM 1581 O O . ALA A 1 202 ? 9.239 -6.980 7.834 1.00 88.38 202 ALA A O 1
ATOM 1582 N N . ALA A 1 203 ? 11.339 -6.302 7.411 1.00 84.94 203 ALA A N 1
ATOM 1583 C CA . ALA A 1 203 ? 11.964 -6.965 8.565 1.00 84.94 203 ALA A CA 1
ATOM 1584 C C . ALA A 1 203 ? 11.574 -8.451 8.761 1.00 84.94 203 ALA A C 1
ATOM 1586 O O . ALA A 1 203 ? 11.607 -8.967 9.875 1.00 84.94 203 ALA A O 1
ATOM 1587 N N . LYS A 1 204 ? 11.201 -9.156 7.679 1.00 86.75 204 LYS A N 1
ATOM 1588 C CA . LYS A 1 204 ? 10.691 -10.545 7.691 1.00 86.75 204 LYS A CA 1
ATOM 1589 C C . LYS A 1 204 ? 9.395 -10.753 8.497 1.00 86.75 204 LYS A C 1
ATOM 1591 O O . LYS A 1 204 ? 8.982 -11.898 8.682 1.00 86.75 204 LYS A O 1
ATOM 1596 N N . LEU A 1 205 ? 8.720 -9.683 8.914 1.00 90.50 205 LEU A N 1
ATOM 1597 C CA . LEU A 1 205 ? 7.441 -9.743 9.615 1.00 90.50 205 LEU A CA 1
ATOM 1598 C C . LEU A 1 205 ? 6.306 -9.941 8.607 1.00 90.50 205 LEU A C 1
ATOM 1600 O O . LEU A 1 205 ? 6.206 -9.238 7.606 1.00 90.50 205 LEU A O 1
ATOM 1604 N N . ALA A 1 206 ? 5.445 -10.933 8.846 1.00 92.62 206 ALA A N 1
ATOM 1605 C CA . ALA A 1 206 ? 4.416 -11.313 7.879 1.00 92.62 206 ALA A CA 1
ATOM 1606 C C . ALA A 1 206 ? 3.352 -10.224 7.667 1.00 92.62 206 ALA A C 1
ATOM 1608 O O . ALA A 1 206 ? 2.871 -10.082 6.543 1.00 92.62 206 ALA A O 1
ATOM 1609 N N . HIS A 1 207 ? 3.022 -9.467 8.716 1.00 94.31 207 HIS A N 1
ATOM 1610 C CA . HIS A 1 207 ? 1.972 -8.449 8.728 1.00 94.31 207 HIS A CA 1
ATOM 1611 C C . HIS A 1 207 ? 2.435 -7.067 8.239 1.00 94.31 207 HIS A C 1
ATOM 1613 O O . HIS A 1 207 ? 1.602 -6.183 8.091 1.00 94.31 207 HIS A O 1
ATOM 1619 N N . ILE A 1 208 ? 3.729 -6.879 7.951 1.00 94.38 208 ILE A N 1
ATOM 1620 C CA . ILE A 1 208 ? 4.277 -5.622 7.424 1.00 94.38 208 ILE A CA 1
ATOM 1621 C C . ILE A 1 208 ? 4.756 -5.873 6.001 1.00 94.38 208 ILE A C 1
ATOM 1623 O O . ILE A 1 208 ? 5.725 -6.605 5.767 1.00 94.38 208 ILE A O 1
ATOM 1627 N N . ARG A 1 209 ? 4.052 -5.308 5.025 1.00 93.88 209 ARG A N 1
ATOM 1628 C CA . ARG A 1 209 ? 4.235 -5.657 3.614 1.00 93.88 209 ARG A CA 1
ATOM 1629 C C . ARG A 1 209 ? 4.469 -4.425 2.769 1.00 93.88 209 ARG A C 1
ATOM 1631 O O . ARG A 1 209 ? 3.760 -3.444 2.929 1.00 93.88 209 ARG A O 1
ATOM 1638 N N . TYR A 1 210 ? 5.374 -4.552 1.807 1.00 91.75 210 TYR A N 1
ATOM 1639 C CA . TYR A 1 210 ? 5.336 -3.777 0.574 1.00 91.75 210 TYR A CA 1
ATOM 1640 C C . TYR A 1 210 ? 4.593 -4.594 -0.473 1.00 91.75 210 TYR A C 1
ATOM 1642 O O . TYR A 1 210 ? 4.921 -5.767 -0.675 1.00 91.75 210 TYR A O 1
ATOM 1650 N N . CYS A 1 211 ? 3.596 -4.002 -1.126 1.00 89.44 211 CYS A N 1
ATOM 1651 C CA . CYS A 1 211 ? 2.927 -4.644 -2.261 1.00 89.44 211 CYS A CA 1
ATOM 1652 C C . CYS A 1 211 ? 3.672 -4.411 -3.587 1.00 89.44 211 CYS A C 1
ATOM 1654 O O . CYS A 1 211 ? 3.525 -5.216 -4.502 1.00 89.44 211 CYS A O 1
ATOM 1656 N N . GLY A 1 212 ? 4.545 -3.401 -3.649 1.00 88.56 212 GLY A N 1
ATOM 1657 C CA . GLY A 1 212 ? 5.375 -3.120 -4.813 1.00 88.56 212 GLY A CA 1
ATOM 1658 C C . GLY A 1 212 ? 4.650 -2.356 -5.917 1.00 88.56 212 GLY A C 1
ATOM 1659 O O . GLY A 1 212 ? 3.495 -1.956 -5.791 1.00 88.56 212 GLY A O 1
ATOM 1660 N N . LEU A 1 213 ? 5.355 -2.176 -7.032 1.00 86.50 213 LEU A N 1
ATOM 1661 C CA . LEU A 1 213 ? 4.809 -1.535 -8.225 1.00 86.50 213 LEU A CA 1
ATOM 1662 C C . LEU A 1 213 ? 3.793 -2.418 -8.940 1.00 86.50 213 LEU A C 1
ATOM 1664 O O . LEU A 1 213 ? 3.926 -3.640 -9.004 1.00 86.50 213 LEU A O 1
ATOM 1668 N N . LEU A 1 214 ? 2.861 -1.768 -9.625 1.00 86.06 214 LEU A N 1
ATOM 1669 C CA . LEU A 1 214 ? 1.798 -2.436 -10.376 1.00 86.06 214 LEU A CA 1
ATOM 1670 C C . LEU A 1 214 ? 2.161 -2.687 -11.833 1.00 86.06 214 LEU A C 1
ATOM 1672 O O . LEU A 1 214 ? 1.760 -3.693 -12.419 1.00 86.06 214 LEU A O 1
ATOM 1676 N N . ILE A 1 215 ? 2.950 -1.780 -12.400 1.00 87.44 215 ILE A N 1
ATOM 1677 C CA . ILE A 1 215 ? 3.526 -1.901 -13.733 1.00 87.44 215 ILE A CA 1
ATOM 1678 C C . ILE A 1 215 ? 5.037 -1.666 -13.649 1.00 87.44 215 ILE A C 1
ATOM 1680 O O . ILE A 1 215 ? 5.482 -0.922 -12.774 1.00 87.44 215 ILE A O 1
ATOM 1684 N N . PRO A 1 216 ? 5.845 -2.304 -14.510 1.00 87.94 216 PRO A N 1
ATOM 1685 C CA . PRO A 1 216 ? 7.280 -2.049 -14.543 1.00 87.94 216 PRO A CA 1
ATOM 1686 C C . PRO A 1 216 ? 7.591 -0.583 -14.873 1.00 87.94 216 PRO A C 1
ATOM 1688 O O . PRO A 1 216 ? 7.047 -0.040 -15.839 1.00 87.94 216 PRO A O 1
ATOM 1691 N N . ILE A 1 217 ? 8.488 0.059 -14.119 1.00 84.31 217 ILE A N 1
ATOM 1692 C CA . ILE A 1 217 ? 8.916 1.443 -14.408 1.00 84.31 217 ILE A CA 1
ATOM 1693 C C . ILE A 1 217 ? 10.383 1.554 -14.822 1.00 84.31 217 ILE A C 1
ATOM 1695 O O . ILE A 1 217 ? 10.811 2.632 -15.245 1.00 84.31 217 ILE A O 1
ATOM 1699 N N . GLY A 1 218 ? 11.120 0.449 -14.762 1.00 86.56 218 GLY A N 1
ATOM 1700 C CA . GLY A 1 218 ? 12.442 0.296 -15.345 1.00 86.56 218 GLY A CA 1
ATOM 1701 C C . GLY A 1 218 ? 12.666 -1.107 -15.896 1.00 86.56 218 GLY A C 1
ATOM 1702 O O . GLY A 1 218 ? 11.891 -2.041 -15.669 1.00 86.56 218 GLY A O 1
ATOM 1703 N N . PHE A 1 219 ? 13.746 -1.273 -16.660 1.00 88.06 219 PHE A N 1
ATOM 1704 C CA . PHE A 1 219 ? 14.061 -2.574 -17.247 1.00 88.06 219 PHE A CA 1
ATOM 1705 C C . PHE A 1 219 ? 14.592 -3.573 -16.219 1.00 88.06 219 PHE A C 1
ATOM 1707 O O . PHE A 1 219 ? 14.618 -4.750 -16.545 1.00 88.06 219 PHE A O 1
ATOM 1714 N N . GLY A 1 220 ? 15.010 -3.148 -15.019 1.00 84.44 220 GLY A N 1
ATOM 1715 C CA . GLY A 1 220 ? 15.451 -4.040 -13.935 1.00 84.44 220 GLY A CA 1
ATOM 1716 C C . GLY A 1 220 ? 14.365 -4.899 -13.293 1.00 84.44 220 GLY A C 1
ATOM 1717 O O . GLY A 1 220 ? 14.673 -5.756 -12.469 1.00 84.44 220 GLY A O 1
ATOM 1718 N N . GLU A 1 221 ? 13.111 -4.682 -13.676 1.00 84.88 221 GLU A N 1
ATOM 1719 C CA . GLU A 1 221 ? 11.942 -5.388 -13.159 1.00 84.88 221 GLU A CA 1
ATOM 1720 C C . GLU A 1 221 ? 11.413 -6.433 -14.159 1.00 84.88 221 GLU A C 1
ATOM 1722 O O . GLU A 1 221 ? 10.302 -6.937 -14.016 1.00 84.88 221 GLU A O 1
ATOM 1727 N N . GLU A 1 222 ? 12.183 -6.775 -15.197 1.00 83.88 222 GLU A N 1
ATOM 1728 C CA . GLU A 1 222 ? 11.729 -7.586 -16.332 1.00 83.88 222 GLU A CA 1
ATOM 1729 C C . GLU A 1 222 ? 11.333 -9.022 -15.959 1.00 83.88 222 GLU A C 1
ATOM 1731 O O . GLU A 1 222 ? 10.548 -9.657 -16.665 1.00 83.88 222 GLU A O 1
ATOM 1736 N N . THR A 1 223 ? 11.875 -9.532 -14.852 1.00 85.31 223 THR A N 1
ATOM 1737 C CA . THR A 1 223 ? 11.574 -10.867 -14.310 1.00 85.31 223 THR A CA 1
ATOM 1738 C C . THR A 1 223 ? 10.631 -10.835 -13.108 1.00 85.31 223 THR A C 1
ATOM 1740 O O . THR A 1 223 ? 10.252 -11.889 -12.600 1.00 85.31 223 THR A O 1
ATOM 1743 N N . GLN A 1 224 ? 10.242 -9.647 -12.641 1.00 87.38 224 GLN A N 1
ATOM 1744 C CA . GLN A 1 224 ? 9.477 -9.502 -11.413 1.00 87.38 224 GLN A CA 1
ATOM 1745 C C . GLN A 1 224 ? 7.983 -9.761 -11.644 1.00 87.38 224 GLN A C 1
ATOM 1747 O O . GLN A 1 224 ? 7.342 -9.112 -12.472 1.00 87.38 224 GLN A O 1
ATOM 1752 N N . GLN A 1 225 ? 7.402 -10.660 -10.846 1.00 91.38 225 GLN A N 1
ATOM 1753 C CA . GLN A 1 225 ? 5.953 -10.828 -10.782 1.00 91.38 225 GLN A CA 1
ATOM 1754 C C . GLN A 1 225 ? 5.335 -9.668 -9.995 1.00 91.38 225 GLN A C 1
ATOM 1756 O O . GLN A 1 225 ? 5.616 -9.486 -8.812 1.00 91.38 225 GLN A O 1
ATOM 1761 N N . LYS A 1 226 ? 4.477 -8.893 -10.660 1.00 93.06 226 LYS A N 1
ATOM 1762 C CA . LYS A 1 226 ? 3.693 -7.825 -10.030 1.00 93.06 226 LYS A CA 1
ATOM 1763 C C . LYS A 1 226 ? 2.499 -8.420 -9.287 1.00 93.06 226 LYS A C 1
ATOM 1765 O O . LYS A 1 226 ? 1.942 -9.426 -9.734 1.00 93.06 226 LYS A O 1
ATOM 1770 N N . MET A 1 227 ? 2.101 -7.827 -8.168 1.00 94.12 227 MET A N 1
ATOM 1771 C CA . MET A 1 227 ? 1.014 -8.340 -7.330 1.00 94.12 227 MET A CA 1
ATOM 1772 C C . MET A 1 227 ? 0.364 -7.233 -6.502 1.00 94.12 227 MET A C 1
ATOM 1774 O O . MET A 1 227 ? 0.947 -6.177 -6.288 1.00 94.12 227 MET A O 1
ATOM 1778 N N . VAL A 1 228 ? -0.842 -7.506 -6.019 1.00 94.19 228 VAL A N 1
ATOM 1779 C CA . VAL A 1 228 ? -1.468 -6.780 -4.908 1.00 94.19 228 VAL A CA 1
ATOM 1780 C C . VAL A 1 228 ? -1.603 -7.725 -3.717 1.00 94.19 228 VAL A C 1
ATOM 1782 O O . VAL A 1 228 ? -1.579 -8.948 -3.880 1.00 94.19 228 VAL A O 1
ATOM 1785 N N . CYS A 1 229 ? -1.755 -7.179 -2.517 1.00 95.06 229 CYS A N 1
ATOM 1786 C CA . CYS A 1 229 ? -2.053 -7.980 -1.333 1.00 95.06 229 CYS A CA 1
ATOM 1787 C C . CYS A 1 229 ? -3.557 -7.917 -1.056 1.00 95.06 229 CYS A C 1
ATOM 1789 O O . CYS A 1 229 ? -4.108 -6.824 -0.929 1.00 95.06 229 CYS A O 1
ATOM 1791 N N . ILE A 1 230 ? -4.211 -9.071 -0.935 1.00 96.31 230 ILE A N 1
ATOM 1792 C CA . ILE A 1 230 ? -5.570 -9.177 -0.396 1.00 96.31 230 ILE A CA 1
ATOM 1793 C C . ILE A 1 230 ? -5.454 -9.603 1.061 1.00 96.31 230 ILE A C 1
ATOM 1795 O O . ILE A 1 230 ? -4.770 -10.582 1.363 1.00 96.31 230 ILE A O 1
ATOM 1799 N N . ILE A 1 231 ? -6.094 -8.853 1.953 1.00 96.06 231 ILE A N 1
ATOM 1800 C CA . ILE A 1 231 ? -6.034 -9.072 3.394 1.00 96.06 231 ILE A CA 1
ATOM 1801 C C . ILE A 1 231 ? -7.424 -9.416 3.905 1.00 96.06 231 ILE A C 1
ATOM 1803 O O . ILE A 1 231 ? -8.408 -8.738 3.604 1.00 96.06 231 ILE A O 1
ATOM 1807 N N . GLU A 1 232 ? -7.475 -10.475 4.696 1.00 95.00 232 GLU A N 1
ATOM 1808 C CA . GLU A 1 232 ? -8.623 -10.894 5.489 1.00 95.00 232 GLU A CA 1
ATOM 1809 C C . GLU A 1 232 ? -8.190 -10.968 6.946 1.00 95.00 232 GLU A C 1
ATOM 1811 O O . GLU A 1 232 ? -7.016 -11.187 7.230 1.00 95.00 232 GLU A O 1
ATOM 1816 N N . PHE A 1 233 ? -9.124 -10.788 7.870 1.00 93.44 233 PHE A N 1
ATOM 1817 C CA . PHE A 1 233 ? -8.858 -10.940 9.295 1.00 93.44 233 PHE A CA 1
ATOM 1818 C C . PHE A 1 233 ? -9.651 -12.133 9.827 1.00 93.44 233 PHE A C 1
ATOM 1820 O O . PHE A 1 233 ? -10.860 -12.218 9.602 1.00 93.44 233 PHE A O 1
ATOM 1827 N N . GLU A 1 234 ? -8.962 -13.058 10.497 1.00 86.00 234 GLU A N 1
ATOM 1828 C CA . GLU A 1 234 ? -9.586 -14.167 11.226 1.00 86.00 234 GLU A CA 1
ATOM 1829 C C . GLU A 1 234 ? -10.088 -13.708 12.607 1.00 86.00 234 GLU A C 1
ATOM 1831 O O . GLU A 1 234 ? -10.049 -12.522 12.957 1.00 86.00 234 GLU A O 1
ATOM 1836 N N . ALA A 1 235 ? -10.552 -14.669 13.412 1.00 77.12 235 ALA A N 1
ATOM 1837 C CA . ALA A 1 235 ? -10.746 -14.464 14.841 1.00 77.12 235 ALA A CA 1
ATOM 1838 C C . ALA A 1 235 ? -9.471 -13.874 15.477 1.00 77.12 235 ALA A C 1
ATOM 1840 O O . ALA A 1 235 ? -8.360 -14.158 15.035 1.00 77.12 235 ALA A O 1
ATOM 1841 N N . GLU A 1 236 ? -9.644 -13.021 16.490 1.00 82.62 236 GLU A N 1
ATOM 1842 C CA . GLU A 1 236 ? -8.545 -12.306 17.170 1.00 82.62 236 GLU A CA 1
ATOM 1843 C C . GLU A 1 236 ? -7.784 -11.297 16.285 1.00 82.62 236 GLU A C 1
ATOM 1845 O O . GLU A 1 236 ? -6.733 -10.795 16.677 1.00 82.62 236 GLU A O 1
ATOM 1850 N N . HIS A 1 237 ? -8.329 -10.941 15.115 1.00 90.38 237 HIS A N 1
ATOM 1851 C CA . HIS A 1 237 ? -7.771 -9.928 14.209 1.00 90.38 237 HIS A CA 1
ATOM 1852 C C . HIS A 1 237 ? -6.404 -10.295 13.608 1.00 90.38 237 HIS A C 1
ATOM 1854 O O . HIS A 1 237 ? -5.645 -9.418 13.192 1.00 90.38 237 HIS A O 1
ATOM 1860 N N . GLN A 1 238 ? -6.086 -11.587 13.508 1.00 92.12 238 GLN A N 1
ATOM 1861 C CA . GLN A 1 238 ? -4.891 -12.053 12.806 1.00 92.12 238 GLN A CA 1
ATOM 1862 C C . GLN A 1 238 ? -5.072 -11.895 11.280 1.00 92.12 238 GLN A C 1
ATOM 1864 O O . GLN A 1 238 ? -6.079 -12.367 10.743 1.00 92.12 238 GLN A O 1
ATOM 1869 N N . PRO A 1 239 ? -4.131 -11.263 10.544 1.00 95.38 239 PRO A N 1
ATOM 1870 C CA . PRO A 1 239 ? -4.268 -11.093 9.100 1.00 95.38 239 PRO A CA 1
ATOM 1871 C C . PRO A 1 239 ? -3.910 -12.372 8.323 1.00 95.38 239 PRO A C 1
ATOM 1873 O O . PRO A 1 239 ? -2.784 -12.874 8.405 1.00 95.38 239 PRO A O 1
ATOM 1876 N N . ILE A 1 240 ? -4.815 -12.833 7.462 1.00 95.94 240 ILE A N 1
ATOM 1877 C CA . ILE A 1 240 ? -4.496 -13.710 6.331 1.00 95.94 240 ILE A CA 1
ATOM 1878 C C . ILE A 1 240 ? -4.146 -12.825 5.141 1.00 95.94 240 ILE A C 1
ATOM 1880 O O . ILE A 1 240 ? -4.941 -11.986 4.719 1.00 95.94 240 ILE A O 1
ATOM 1884 N N . ILE A 1 241 ? -2.962 -13.030 4.570 1.00 95.88 241 ILE A N 1
ATOM 1885 C CA . ILE A 1 241 ? -2.463 -12.228 3.451 1.00 95.88 241 ILE A CA 1
ATOM 1886 C C . ILE A 1 241 ? -2.310 -13.129 2.236 1.00 95.88 241 ILE A C 1
ATOM 1888 O O . ILE A 1 241 ? -1.457 -14.018 2.220 1.00 95.88 241 ILE A O 1
ATOM 1892 N N . THR A 1 242 ? -3.103 -12.854 1.208 1.00 96.31 242 THR A N 1
ATOM 1893 C CA . THR A 1 242 ? -3.034 -13.529 -0.085 1.00 96.31 242 THR A CA 1
ATOM 1894 C C . THR A 1 242 ? -2.328 -12.633 -1.092 1.00 96.31 242 THR A C 1
ATOM 1896 O O . THR A 1 242 ? -2.725 -11.492 -1.325 1.00 96.31 242 THR A O 1
ATOM 1899 N N . GLU A 1 243 ? -1.272 -13.160 -1.700 1.00 95.44 243 GLU A N 1
ATOM 1900 C CA . GLU A 1 243 ? -0.536 -12.497 -2.773 1.00 95.44 243 GLU A CA 1
ATOM 1901 C C . GLU A 1 243 ? -1.281 -12.733 -4.092 1.00 95.44 243 GLU A C 1
ATOM 1903 O O . GLU A 1 243 ? -1.403 -13.869 -4.550 1.00 95.44 243 GLU A O 1
ATOM 1908 N N . TRP A 1 244 ? -1.834 -11.670 -4.679 1.00 95.88 244 TRP A N 1
ATOM 1909 C CA . TRP A 1 244 ? -2.701 -11.762 -5.852 1.00 95.88 244 TRP A CA 1
ATOM 1910 C C . TRP A 1 244 ? -1.977 -11.236 -7.102 1.00 95.88 244 TRP A C 1
ATOM 1912 O O . TRP A 1 244 ? -1.727 -10.029 -7.198 1.00 95.88 244 TRP A O 1
ATOM 1922 N N . PRO A 1 245 ? -1.594 -12.109 -8.055 1.00 95.50 245 PRO A N 1
ATOM 1923 C CA . PRO A 1 245 ? -0.723 -11.733 -9.163 1.00 95.50 245 PRO A CA 1
ATOM 1924 C C . PRO A 1 245 ? -1.433 -10.834 -10.179 1.00 95.50 245 PRO A C 1
ATOM 1926 O O . PRO A 1 245 ? -2.536 -11.127 -10.639 1.00 95.50 245 PRO A O 1
ATOM 1929 N N . ILE A 1 246 ? -0.753 -9.762 -10.582 1.00 94.50 246 ILE A N 1
ATOM 1930 C CA . ILE A 1 246 ? -1.188 -8.860 -11.650 1.00 94.50 246 ILE A CA 1
ATOM 1931 C C . ILE A 1 246 ? -0.757 -9.456 -13.003 1.00 94.50 246 ILE A C 1
ATOM 1933 O O . ILE A 1 246 ? 0.414 -9.826 -13.166 1.00 94.50 246 ILE A O 1
ATOM 1937 N N . PRO A 1 247 ? -1.653 -9.539 -14.004 1.00 94.00 247 PRO A N 1
ATOM 1938 C CA . PRO A 1 247 ? -1.290 -9.939 -15.356 1.00 94.00 247 PRO A CA 1
ATOM 1939 C C . PRO A 1 247 ? -0.225 -9.020 -15.964 1.00 94.00 247 PRO A C 1
ATOM 1941 O O . PRO A 1 247 ? -0.279 -7.799 -15.842 1.00 94.00 247 PRO A O 1
ATOM 1944 N N . CYS A 1 248 ? 0.731 -9.598 -16.690 1.00 91.75 248 CYS A N 1
ATOM 1945 C CA . CYS A 1 248 ? 1.720 -8.812 -17.421 1.00 91.75 248 CYS A CA 1
ATOM 1946 C C . CYS A 1 248 ? 1.077 -8.184 -18.671 1.00 91.75 248 CYS A C 1
ATOM 1948 O O . CYS A 1 248 ? 0.815 -8.877 -19.655 1.00 91.75 248 CYS A O 1
ATOM 1950 N N . PHE A 1 249 ? 0.827 -6.872 -18.643 1.00 91.12 249 PHE A N 1
ATOM 1951 C CA . PHE A 1 249 ? 0.204 -6.149 -19.764 1.00 91.12 249 PHE A CA 1
ATOM 1952 C C . PHE A 1 249 ? 1.190 -5.729 -20.857 1.00 91.12 249 PHE A C 1
ATOM 1954 O O . PHE A 1 249 ? 0.790 -5.591 -22.015 1.00 91.12 249 PHE A O 1
ATOM 1961 N N . GLN A 1 250 ? 2.459 -5.545 -20.487 1.00 90.19 250 GLN A N 1
ATOM 1962 C CA . GLN A 1 250 ? 3.558 -5.211 -21.385 1.00 90.19 250 GLN A CA 1
ATOM 1963 C C . GLN A 1 250 ? 4.825 -5.919 -20.907 1.00 90.19 250 GLN A C 1
ATOM 1965 O O . GLN A 1 250 ? 5.353 -5.641 -19.832 1.00 90.19 250 GLN A O 1
ATOM 1970 N N . LYS A 1 251 ? 5.325 -6.851 -21.721 1.00 90.00 251 LYS A N 1
ATOM 1971 C CA . LYS A 1 251 ? 6.541 -7.599 -21.402 1.00 90.00 251 LYS A CA 1
ATOM 1972 C C . LYS A 1 251 ? 7.773 -6.736 -21.658 1.00 90.00 251 LYS A C 1
ATOM 1974 O O . LYS A 1 251 ? 7.919 -6.183 -22.751 1.00 90.00 251 LYS A O 1
ATOM 1979 N N . LEU A 1 252 ? 8.666 -6.677 -20.675 1.00 89.94 252 LEU A N 1
ATOM 1980 C CA . LEU A 1 252 ? 10.009 -6.125 -20.823 1.00 89.94 252 LEU A CA 1
ATOM 1981 C C . LEU A 1 252 ? 11.027 -7.253 -21.015 1.00 89.94 252 LEU A C 1
ATOM 1983 O O . LEU A 1 252 ? 10.785 -8.406 -20.654 1.00 89.94 252 LEU A O 1
ATOM 1987 N N . ALA A 1 253 ? 12.160 -6.926 -21.627 1.00 90.31 253 ALA A N 1
ATOM 1988 C CA . ALA A 1 253 ? 13.280 -7.840 -21.779 1.00 90.31 253 ALA A CA 1
ATOM 1989 C C . ALA A 1 253 ? 14.587 -7.051 -21.764 1.00 90.31 253 ALA A C 1
ATOM 1991 O O . ALA A 1 253 ? 14.670 -5.978 -22.362 1.00 90.31 253 ALA A O 1
ATOM 1992 N N . ARG A 1 254 ? 15.609 -7.613 -21.118 1.00 89.12 254 ARG A N 1
ATOM 1993 C CA . ARG A 1 254 ? 16.987 -7.126 -21.172 1.00 89.12 254 ARG A CA 1
ATOM 1994 C C . ARG A 1 254 ? 17.856 -8.157 -21.863 1.00 89.12 254 ARG A C 1
ATOM 1996 O O . ARG A 1 254 ? 17.744 -9.349 -21.593 1.00 89.12 254 ARG A O 1
ATOM 2003 N N . ILE A 1 255 ? 18.737 -7.674 -22.726 1.00 90.69 255 ILE A N 1
ATOM 2004 C CA . ILE A 1 255 ? 19.821 -8.460 -23.306 1.00 90.69 255 ILE A CA 1
ATOM 2005 C C . ILE A 1 255 ? 21.113 -7.835 -22.795 1.00 90.69 255 ILE A C 1
ATOM 2007 O O . ILE A 1 255 ? 21.237 -6.611 -22.748 1.00 90.69 255 ILE A O 1
ATOM 2011 N N . ARG A 1 256 ? 22.040 -8.672 -22.340 1.00 89.19 256 ARG A N 1
ATOM 2012 C CA . ARG A 1 256 ? 23.352 -8.257 -21.845 1.00 89.19 256 ARG A CA 1
ATOM 2013 C C . ARG A 1 256 ? 24.384 -9.216 -22.412 1.00 89.19 256 ARG A C 1
ATOM 2015 O O . ARG A 1 256 ? 24.099 -10.406 -22.483 1.00 89.19 256 ARG A O 1
ATOM 2022 N N . GLY A 1 257 ? 25.545 -8.695 -22.771 1.00 93.94 257 GLY A N 1
ATOM 2023 C CA . GLY A 1 257 ? 26.620 -9.492 -23.336 1.00 93.94 257 GLY A CA 1
ATOM 2024 C C . GLY A 1 257 ? 27.508 -8.678 -24.264 1.00 93.94 257 GLY A C 1
ATOM 2025 O O . GLY A 1 257 ? 27.356 -7.458 -24.377 1.00 93.94 257 GLY A O 1
ATOM 2026 N N . ASN A 1 258 ? 28.436 -9.365 -24.918 1.00 96.44 258 ASN A N 1
ATOM 2027 C CA . ASN A 1 258 ? 29.189 -8.841 -26.050 1.00 96.44 258 ASN A CA 1
ATOM 2028 C C . ASN A 1 258 ? 28.288 -8.695 -27.298 1.00 96.44 258 ASN A C 1
ATOM 2030 O O . ASN A 1 258 ? 27.081 -8.932 -27.249 1.00 96.44 258 ASN A O 1
ATOM 2034 N N . TRP A 1 259 ? 28.866 -8.260 -28.419 1.00 96.69 259 TRP A N 1
ATOM 2035 C CA . TRP A 1 259 ? 28.109 -8.032 -29.652 1.00 96.69 259 TRP A CA 1
ATOM 2036 C C . TRP A 1 259 ? 27.360 -9.278 -30.146 1.00 96.69 259 TRP A C 1
ATOM 2038 O O . TRP A 1 259 ? 26.165 -9.188 -30.422 1.00 96.69 259 TRP A O 1
ATOM 2048 N N . ASP A 1 260 ? 28.028 -10.430 -30.182 1.00 96.44 260 ASP A N 1
ATOM 2049 C CA . ASP A 1 260 ? 27.457 -11.682 -30.688 1.00 96.44 260 ASP A CA 1
ATOM 2050 C C . ASP A 1 260 ? 26.302 -12.164 -29.794 1.00 96.44 260 ASP A C 1
ATOM 2052 O O . ASP A 1 260 ? 25.231 -12.529 -30.279 1.00 96.44 260 ASP A O 1
ATOM 2056 N N . GLU A 1 261 ? 26.474 -12.069 -28.472 1.00 95.38 261 GLU A N 1
ATOM 2057 C CA . GLU A 1 261 ? 25.435 -12.393 -27.485 1.00 95.38 261 GLU A CA 1
ATOM 2058 C C . GLU A 1 261 ? 24.229 -11.443 -27.596 1.00 95.38 261 GLU A C 1
ATOM 2060 O O . GLU A 1 261 ? 23.072 -11.857 -27.452 1.00 95.38 261 GLU A O 1
ATOM 2065 N N . MET A 1 262 ? 24.474 -10.156 -27.876 1.00 95.25 262 MET A N 1
ATOM 2066 C CA . MET A 1 262 ? 23.409 -9.180 -28.105 1.00 95.25 262 MET A CA 1
ATOM 2067 C C . MET A 1 262 ? 22.634 -9.468 -29.395 1.00 95.25 262 MET A C 1
ATOM 2069 O O . MET A 1 262 ? 21.400 -9.417 -29.388 1.00 95.25 262 MET A O 1
ATOM 2073 N N . GLU A 1 263 ? 23.332 -9.792 -30.482 1.00 95.12 263 GLU A N 1
ATOM 2074 C CA . GLU A 1 263 ? 22.732 -10.143 -31.769 1.00 95.12 263 GLU A CA 1
ATOM 2075 C C . GLU A 1 263 ? 21.881 -11.417 -31.666 1.00 95.12 263 GLU A C 1
ATOM 2077 O O . GLU A 1 263 ? 20.718 -11.432 -32.091 1.00 95.12 263 GLU A O 1
ATOM 2082 N N . GLU A 1 264 ? 22.405 -12.458 -31.016 1.00 94.19 264 GLU A N 1
ATOM 2083 C CA . GLU A 1 264 ? 21.666 -13.693 -30.757 1.00 94.19 264 GLU A CA 1
ATOM 2084 C C . GLU A 1 264 ? 20.422 -13.426 -29.892 1.00 94.19 264 GLU A C 1
ATOM 2086 O O . GLU A 1 264 ? 19.311 -13.872 -30.207 1.00 94.19 264 GLU A O 1
ATOM 2091 N N . GLY A 1 265 ? 20.572 -12.633 -28.827 1.00 92.75 265 GLY A N 1
ATOM 2092 C CA . GLY A 1 265 ? 19.469 -12.228 -27.960 1.00 92.75 265 GLY A CA 1
ATOM 2093 C C . GLY A 1 265 ? 18.349 -11.508 -28.719 1.00 92.75 265 GLY A C 1
ATOM 2094 O O . GLY A 1 265 ? 17.165 -11.807 -28.516 1.00 92.75 265 GLY A O 1
ATOM 2095 N N . LEU A 1 266 ? 18.697 -10.595 -29.631 1.00 92.25 266 LEU A N 1
ATOM 2096 C CA . LEU A 1 266 ? 17.731 -9.870 -30.462 1.00 92.25 266 LEU A CA 1
ATOM 2097 C C . LEU A 1 266 ? 16.996 -10.808 -31.427 1.00 92.25 266 LEU A C 1
ATOM 2099 O O . LEU A 1 266 ? 15.765 -10.736 -31.537 1.00 92.25 266 LEU A O 1
ATOM 2103 N N . CYS A 1 267 ? 17.718 -11.728 -32.072 1.00 91.88 267 CYS A N 1
ATOM 2104 C CA . CYS A 1 267 ? 17.126 -12.767 -32.917 1.00 91.88 267 CYS A CA 1
ATOM 2105 C C . CYS A 1 267 ? 16.123 -13.628 -32.132 1.00 91.88 267 CYS A C 1
ATOM 2107 O O . CYS A 1 267 ? 14.996 -13.858 -32.587 1.00 91.88 267 CYS A O 1
ATOM 2109 N N . ASN A 1 268 ? 16.476 -14.024 -30.909 1.00 90.31 268 ASN A N 1
ATOM 2110 C CA . ASN A 1 268 ? 15.608 -14.801 -30.028 1.00 90.31 268 ASN A CA 1
ATOM 2111 C C . ASN A 1 268 ? 14.323 -14.050 -29.643 1.00 90.31 268 ASN A C 1
ATOM 2113 O O . ASN A 1 268 ? 13.237 -14.642 -29.634 1.00 90.31 268 ASN A O 1
ATOM 2117 N N . LEU A 1 269 ? 14.402 -12.744 -29.362 1.00 88.31 269 LEU A N 1
ATOM 2118 C CA . LEU A 1 269 ? 13.218 -11.928 -29.069 1.00 88.31 269 LEU A CA 1
ATOM 2119 C C . LEU A 1 269 ? 12.301 -11.772 -30.286 1.00 88.31 269 LEU A C 1
ATOM 2121 O O . LEU A 1 269 ? 11.078 -11.884 -30.148 1.00 88.31 269 LEU A O 1
ATOM 2125 N N . LYS A 1 270 ? 12.874 -11.565 -31.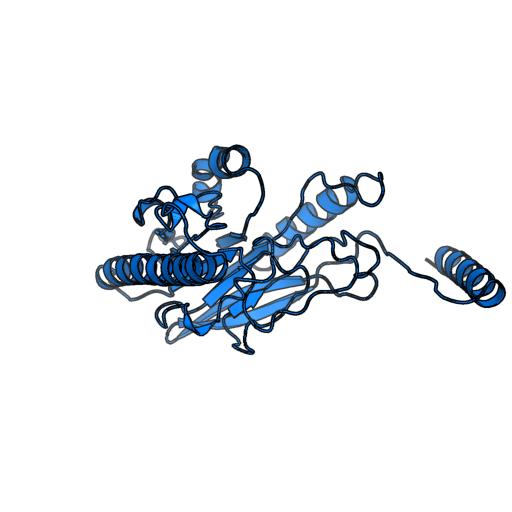476 1.00 86.19 270 LYS A N 1
ATOM 2126 C CA . LYS A 1 270 ? 12.115 -11.488 -32.731 1.00 86.19 270 LYS A CA 1
ATOM 2127 C C . LYS A 1 270 ? 11.344 -12.785 -32.990 1.00 86.19 270 LYS A C 1
ATOM 2129 O O . LYS A 1 270 ? 10.149 -12.740 -33.276 1.00 86.19 270 LYS A O 1
ATOM 2134 N N . ASN A 1 271 ? 11.995 -13.933 -32.803 1.00 82.12 271 ASN A N 1
ATOM 2135 C CA . ASN A 1 271 ? 11.394 -15.248 -33.029 1.00 82.12 271 ASN A CA 1
ATOM 2136 C C . ASN A 1 271 ? 10.311 -15.600 -31.996 1.00 82.12 271 ASN A C 1
ATOM 2138 O O . ASN A 1 271 ? 9.328 -16.255 -32.338 1.00 82.12 271 ASN A O 1
ATOM 2142 N N . LYS A 1 272 ? 10.444 -15.139 -30.744 1.00 72.69 272 LYS A N 1
ATOM 2143 C CA . LYS A 1 272 ? 9.401 -15.301 -29.714 1.00 72.69 272 LYS A CA 1
ATOM 2144 C C . LYS A 1 272 ? 8.135 -14.502 -30.028 1.00 72.69 272 LYS A C 1
ATOM 2146 O O . LYS A 1 272 ? 7.046 -15.004 -29.778 1.00 72.69 272 LYS A O 1
ATOM 2151 N N . LYS A 1 273 ? 8.261 -13.301 -30.604 1.00 60.59 273 LYS A N 1
ATOM 2152 C CA . LYS A 1 273 ? 7.110 -12.479 -31.027 1.00 60.59 273 LYS A CA 1
ATOM 2153 C C . LYS A 1 273 ? 6.293 -13.102 -32.163 1.00 60.59 273 LYS A C 1
ATOM 2155 O O . LYS A 1 273 ? 5.123 -12.784 -32.278 1.00 60.59 273 LYS A O 1
ATOM 2160 N N . ALA A 1 274 ? 6.890 -13.964 -32.985 1.00 49.97 274 ALA A N 1
ATOM 2161 C CA . ALA A 1 274 ? 6.204 -14.622 -34.100 1.00 49.97 274 ALA A CA 1
ATOM 2162 C C . ALA A 1 274 ? 5.384 -15.864 -33.687 1.00 49.97 274 ALA A C 1
ATOM 2164 O O . ALA A 1 274 ? 4.710 -16.450 -34.528 1.00 49.97 274 ALA A O 1
ATOM 2165 N N . LYS A 1 275 ? 5.475 -16.295 -32.419 1.00 42.41 275 LYS A N 1
ATOM 2166 C CA . LYS A 1 275 ? 4.818 -17.505 -31.884 1.00 42.41 275 LYS A CA 1
ATOM 2167 C C . LYS A 1 275 ? 3.662 -17.216 -30.911 1.00 42.41 275 LYS A C 1
ATOM 2169 O O . LYS A 1 275 ? 3.144 -18.160 -30.320 1.00 42.41 275 LYS A O 1
ATOM 2174 N N . VAL A 1 276 ? 3.305 -15.947 -30.717 1.00 37.69 276 VAL A N 1
ATOM 2175 C CA . VAL A 1 276 ? 2.194 -15.469 -29.870 1.00 37.69 276 VAL A CA 1
ATOM 2176 C C . VAL A 1 276 ? 1.200 -14.755 -30.768 1.00 37.69 276 VAL A C 1
ATOM 2178 O O . VAL A 1 276 ? -0.012 -14.969 -30.569 1.00 37.69 276 VAL A O 1
#